Protein AF-A0ABD7AR74-F1 (afdb_monomer_lite)

Secondary structure (DSSP, 8-state):
--EEE-SEEEEEEE-TTS-EEEEEEEB-TTSB--EEEB---EE-TTTS-EEEEEPP-SSPPPEEEEE-SS---SSPPP--TTS-----PPPP-SS-----SSPPP----GGGSPPP-EEEEEEE-TTSSSEEEEEEE-BPPPEE---TTTTSPPTT--HHHHHHHTSTTPPPEE-TT--HHHHHHHHHHHSEEPSS-TTEEEEE-SS--EEETTEEESEEEEEEETTEEEEEEE-HHHHHHHH-

Sequence (244 aa):
MKSVDLPVRGFITMEMDGRQSLKLVKTGTGGISATVPVLSGVRDKASGLDKIMVPAVDGAPSLSILINPVPFGPAAPSHTGNSTPVPVTPVHTGTEVKQADSIVTTSLPVADVPPLQDFIYWQPDATGTGVEPIYVMLSSLPKSVNHKHKHYPPKGVSWKDIVNATANGGSAKFKPDVNIAEIDIDAWKNGQMTAKHPTWKVKKYDHVIGAYAGKETQWVVVKESQGVVHSHPISEQKAKEYMK

Structure (mmCIF, N/CA/C/O backbone):
data_AF-A0ABD7AR74-F1
#
_entry.id   AF-A0ABD7AR74-F1
#
loop_
_atom_site.group_PDB
_atom_site.id
_atom_site.type_symbol
_atom_site.label_atom_id
_atom_site.label_alt_id
_atom_site.label_comp_id
_atom_site.label_asym_id
_atom_site.label_entity_id
_atom_site.label_seq_id
_atom_site.pdbx_PDB_ins_code
_atom_site.Cartn_x
_atom_site.Cartn_y
_atom_site.Cartn_z
_atom_site.occupancy
_atom_site.B_iso_or_equiv
_atom_site.auth_seq_id
_atom_site.auth_comp_id
_atom_site.auth_asym_id
_atom_site.auth_atom_id
_atom_site.pdbx_PDB_model_num
ATOM 1 N N . MET A 1 1 ? -20.675 -11.370 14.839 1.00 77.62 1 MET A N 1
ATOM 2 C CA . MET A 1 1 ? -21.028 -10.859 13.493 1.00 77.62 1 MET A CA 1
ATOM 3 C C . MET A 1 1 ? -19.763 -10.873 12.642 1.00 77.62 1 MET A C 1
ATOM 5 O O . MET A 1 1 ? -18.735 -10.476 13.169 1.00 77.62 1 MET A O 1
ATOM 9 N N . LYS A 1 2 ? -19.794 -11.405 11.410 1.00 93.62 2 LYS A N 1
ATOM 10 C CA . LYS A 1 2 ? -18.593 -11.543 10.548 1.00 93.62 2 LYS A CA 1
ATOM 11 C C . LYS A 1 2 ? -18.507 -10.487 9.440 1.00 93.62 2 LYS A C 1
ATOM 13 O O . LYS A 1 2 ? -17.435 -10.266 8.889 1.00 93.62 2 LYS A O 1
ATOM 18 N N . SER A 1 3 ? -19.624 -9.845 9.125 1.00 96.56 3 SER A N 1
ATOM 19 C CA . SER A 1 3 ? -19.728 -8.792 8.123 1.00 96.56 3 SER A CA 1
ATOM 20 C C . SER A 1 3 ? -20.942 -7.910 8.406 1.00 96.56 3 SER A C 1
ATOM 22 O O . SER A 1 3 ? -21.842 -8.317 9.146 1.00 96.56 3 SER A O 1
ATOM 24 N N . VAL A 1 4 ? -20.951 -6.718 7.816 1.00 97.25 4 VAL A N 1
ATOM 25 C CA . VAL A 1 4 ? -22.053 -5.747 7.840 1.00 97.25 4 VAL A CA 1
ATOM 26 C C . VAL A 1 4 ? -22.244 -5.220 6.424 1.00 97.25 4 VAL A C 1
ATOM 28 O O . VAL A 1 4 ? -21.260 -4.941 5.743 1.00 97.25 4 VAL A O 1
ATOM 31 N N . ASP A 1 5 ? -23.489 -5.059 5.988 1.00 97.31 5 ASP A N 1
ATOM 32 C CA . ASP A 1 5 ? -23.780 -4.397 4.720 1.00 97.31 5 ASP A CA 1
ATOM 33 C C . ASP A 1 5 ? -23.890 -2.883 4.931 1.00 97.31 5 ASP A C 1
ATOM 35 O O . ASP A 1 5 ? -24.719 -2.414 5.713 1.00 97.31 5 ASP A O 1
ATOM 39 N N . LEU A 1 6 ? -23.056 -2.108 4.232 1.00 97.38 6 LEU A N 1
ATOM 40 C CA . LEU A 1 6 ? -23.105 -0.646 4.247 1.00 97.38 6 LEU A CA 1
ATOM 41 C C . LEU A 1 6 ? -23.717 -0.116 2.947 1.00 97.38 6 LEU A C 1
ATOM 43 O O . LEU A 1 6 ? -23.336 -0.584 1.874 1.00 97.38 6 LEU A O 1
ATOM 47 N N . PRO A 1 7 ? -24.609 0.897 2.994 1.00 95.19 7 PRO A N 1
ATOM 48 C CA . PRO A 1 7 ? -25.202 1.499 1.796 1.00 95.19 7 PRO A CA 1
ATOM 49 C C . PRO A 1 7 ? -24.205 2.339 0.983 1.00 95.19 7 PRO A C 1
ATOM 51 O O . PRO A 1 7 ? -24.482 2.654 -0.180 1.00 95.19 7 PRO A O 1
ATOM 54 N N . VAL A 1 8 ? -23.081 2.714 1.597 1.00 94.06 8 VAL A N 1
ATOM 55 C CA . VAL A 1 8 ? -21.971 3.464 1.011 1.00 94.06 8 VAL A CA 1
ATOM 56 C C . VAL A 1 8 ? -20.672 2.868 1.544 1.00 94.06 8 VAL A C 1
ATOM 58 O O . VAL A 1 8 ? -20.565 2.610 2.741 1.00 94.06 8 VAL A O 1
ATOM 61 N N . ARG A 1 9 ? -19.692 2.668 0.665 1.00 96.19 9 ARG A N 1
ATOM 62 C CA . ARG A 1 9 ? -18.316 2.293 1.025 1.00 96.19 9 ARG A CA 1
ATOM 63 C C . ARG A 1 9 ? -17.343 3.334 0.489 1.00 96.19 9 ARG A C 1
ATOM 65 O O . ARG A 1 9 ? -17.699 4.102 -0.405 1.00 96.19 9 ARG A O 1
ATOM 72 N N . GLY A 1 10 ? -16.138 3.385 1.041 1.00 93.19 10 GLY A N 1
ATOM 73 C CA . GLY A 1 10 ? -15.130 4.373 0.687 1.00 93.19 10 GLY A CA 1
ATOM 74 C C . GLY A 1 10 ? -13.774 3.772 0.347 1.00 93.19 10 GLY A C 1
ATOM 75 O O . GLY A 1 10 ? -13.433 2.672 0.773 1.00 93.19 10 GLY A O 1
ATOM 76 N N . PHE A 1 11 ? -12.993 4.527 -0.416 1.00 92.50 11 PHE A N 1
ATOM 77 C CA . PHE A 1 11 ? -11.566 4.292 -0.612 1.00 92.50 11 PHE A CA 1
ATOM 78 C C . PHE A 1 11 ? -10.833 5.625 -0.738 1.00 92.50 11 PHE A C 1
ATOM 80 O O . PHE A 1 11 ? -11.410 6.641 -1.140 1.00 92.50 11 PHE A O 1
ATOM 87 N N . ILE A 1 12 ? -9.549 5.619 -0.395 1.00 91.25 12 ILE A N 1
ATOM 88 C CA . ILE A 1 12 ? -8.685 6.793 -0.532 1.00 91.25 12 ILE A CA 1
ATOM 89 C C . ILE A 1 12 ? -7.945 6.683 -1.865 1.00 91.25 12 ILE A C 1
ATOM 91 O O . ILE A 1 12 ? -7.368 5.647 -2.175 1.00 91.25 12 ILE A O 1
ATOM 95 N N . THR A 1 13 ? -7.935 7.743 -2.662 1.00 85.62 13 THR A N 1
ATOM 96 C CA . THR A 1 13 ? -7.117 7.827 -3.877 1.00 85.62 13 THR A CA 1
ATOM 97 C C . THR A 1 13 ? -6.173 9.007 -3.775 1.00 85.62 13 THR A C 1
ATOM 99 O O . THR A 1 13 ? -6.494 10.020 -3.158 1.00 85.62 13 THR A O 1
ATOM 102 N N . MET A 1 14 ? -5.019 8.894 -4.415 1.00 81.56 14 MET A N 1
ATOM 103 C CA . MET A 1 14 ? -4.157 10.037 -4.670 1.00 81.56 14 MET A CA 1
ATOM 104 C C . MET A 1 14 ? -4.501 10.583 -6.058 1.00 81.56 14 MET A C 1
ATOM 106 O O . MET A 1 14 ? -4.536 9.836 -7.036 1.00 81.56 14 MET A O 1
ATOM 110 N N . GLU A 1 15 ? -4.831 11.863 -6.124 1.00 77.62 15 GLU A N 1
ATOM 111 C CA . GLU A 1 15 ? -5.113 12.583 -7.361 1.00 77.62 15 GLU A CA 1
ATOM 112 C C . GLU A 1 15 ? -3.794 12.991 -8.042 1.00 77.62 15 GLU A C 1
ATOM 114 O O . GLU A 1 15 ? -2.747 13.084 -7.399 1.00 77.62 15 GLU A O 1
ATOM 119 N N . MET A 1 16 ? -3.834 13.260 -9.351 1.00 68.12 16 MET A N 1
ATOM 120 C CA . MET A 1 16 ? -2.629 13.600 -10.133 1.00 68.12 16 MET A CA 1
ATOM 121 C C . MET A 1 16 ? -1.941 14.894 -9.671 1.00 68.12 16 MET A C 1
ATOM 123 O O . MET A 1 16 ? -0.755 15.090 -9.921 1.00 68.12 16 MET A O 1
ATOM 127 N N . ASP A 1 17 ? -2.677 15.783 -9.004 1.00 72.12 17 ASP A N 1
ATOM 128 C CA . ASP A 1 17 ? -2.146 17.004 -8.391 1.00 72.12 17 ASP A CA 1
ATOM 129 C C . ASP A 1 17 ? -1.447 16.743 -7.040 1.00 72.12 17 ASP A C 1
ATOM 131 O O . ASP A 1 17 ? -0.895 17.664 -6.440 1.00 72.12 17 ASP A O 1
ATOM 135 N N . GLY A 1 18 ? -1.412 15.489 -6.576 1.00 72.19 18 GLY A N 1
ATOM 136 C CA . GLY A 1 18 ? -0.833 15.076 -5.298 1.00 72.19 18 GLY A CA 1
ATOM 137 C C . GLY A 1 18 ? -1.786 15.204 -4.107 1.00 72.19 18 GLY A C 1
ATOM 138 O O . GLY A 1 18 ? -1.367 14.976 -2.971 1.00 72.19 18 GLY A O 1
ATOM 139 N N . ARG A 1 19 ? -3.057 15.559 -4.326 1.00 80.69 19 ARG A N 1
ATOM 140 C CA . ARG A 1 19 ? -4.069 15.606 -3.265 1.00 80.69 19 ARG A CA 1
ATOM 141 C C . ARG A 1 19 ? -4.603 14.209 -2.962 1.00 80.69 19 ARG A C 1
ATOM 143 O O . ARG A 1 19 ? -5.012 13.484 -3.862 1.00 80.69 19 ARG A O 1
ATOM 150 N N . GLN A 1 20 ? -4.704 13.856 -1.683 1.00 86.25 20 GLN A N 1
ATOM 151 C CA . GLN A 1 20 ? -5.462 12.672 -1.273 1.00 86.25 20 GLN A CA 1
ATOM 152 C C . GLN A 1 20 ? -6.956 12.992 -1.226 1.00 86.25 20 GLN A C 1
ATOM 154 O O . GLN A 1 20 ? -7.368 13.973 -0.609 1.00 86.25 20 GLN A O 1
ATOM 159 N N . SER A 1 21 ? -7.763 12.156 -1.871 1.00 86.62 21 SER A N 1
ATOM 160 C CA . SER A 1 21 ? -9.215 12.289 -1.926 1.00 86.62 21 SER A CA 1
ATOM 161 C C . SER A 1 21 ? -9.894 11.046 -1.376 1.00 86.62 21 SER A C 1
ATOM 163 O O . SER A 1 21 ? -9.569 9.921 -1.756 1.00 86.62 21 SER A O 1
ATOM 165 N N . LEU A 1 22 ? -10.894 11.262 -0.526 1.00 90.44 22 LEU A N 1
ATOM 166 C CA . LEU A 1 22 ? -11.855 10.237 -0.147 1.00 90.44 22 LEU A CA 1
ATOM 167 C C . LEU A 1 22 ? -12.911 10.113 -1.251 1.00 90.44 22 LEU A C 1
ATOM 169 O O . LEU A 1 22 ? -13.600 11.084 -1.568 1.00 90.44 22 LEU A O 1
ATOM 173 N N . LYS A 1 23 ? -13.056 8.920 -1.826 1.00 90.12 23 LYS A N 1
ATOM 174 C CA . LYS A 1 23 ? -14.144 8.590 -2.751 1.00 90.12 23 LYS A CA 1
ATOM 175 C C . LYS A 1 23 ? -15.161 7.730 -2.022 1.00 90.12 23 LYS A C 1
ATOM 177 O O . LYS A 1 23 ? -14.799 6.713 -1.440 1.00 90.12 23 LYS A O 1
ATOM 182 N N . LEU A 1 24 ? -16.424 8.138 -2.075 1.00 91.75 24 LEU A N 1
ATOM 183 C CA . LEU A 1 24 ? -17.555 7.395 -1.530 1.00 91.75 24 LEU A CA 1
ATOM 184 C C . LEU A 1 24 ? -18.368 6.816 -2.686 1.00 91.75 24 LEU A C 1
ATOM 186 O O . LEU A 1 24 ? -18.724 7.539 -3.616 1.00 91.75 24 LEU A O 1
ATOM 190 N N . VAL A 1 25 ? -18.659 5.519 -2.630 1.00 91.94 25 VAL A N 1
ATOM 191 C CA . VAL A 1 25 ? -19.388 4.791 -3.672 1.00 91.94 25 VAL A CA 1
ATOM 192 C C . VAL A 1 25 ? -20.661 4.178 -3.109 1.00 91.94 25 VAL A C 1
ATOM 194 O O . VAL A 1 25 ? -20.665 3.561 -2.042 1.00 91.94 25 VAL A O 1
ATOM 197 N N . LYS A 1 26 ? -21.765 4.346 -3.842 1.00 91.62 26 LYS A N 1
ATOM 198 C CA . LYS A 1 26 ? -23.037 3.700 -3.517 1.00 91.62 26 LYS A CA 1
ATOM 199 C C . LYS A 1 26 ? -22.910 2.195 -3.755 1.00 91.62 26 LYS A C 1
ATOM 201 O O . LYS A 1 26 ? -22.475 1.767 -4.821 1.00 91.62 26 LYS A O 1
ATOM 206 N N . THR A 1 27 ? -23.331 1.404 -2.777 1.00 93.44 27 THR A N 1
ATOM 207 C CA . THR A 1 27 ? -23.383 -0.059 -2.884 1.00 93.44 27 THR A CA 1
ATOM 208 C C . THR A 1 27 ? -24.776 -0.530 -3.297 1.00 93.44 27 THR A C 1
ATOM 210 O O . THR A 1 27 ? -25.771 0.188 -3.104 1.00 93.44 27 THR A O 1
ATOM 213 N N . GLY A 1 28 ? -24.862 -1.739 -3.852 1.00 87.00 28 GLY A N 1
ATOM 214 C CA . GLY A 1 28 ? -26.135 -2.366 -4.200 1.00 87.00 28 GLY A CA 1
ATOM 215 C C . GLY A 1 28 ? -26.036 -3.383 -5.333 1.00 87.00 28 GLY A C 1
ATOM 216 O O . GLY A 1 28 ? -24.957 -3.712 -5.827 1.00 87.00 28 GLY A O 1
ATOM 217 N N . THR A 1 29 ? -27.195 -3.888 -5.742 1.00 75.44 29 THR A N 1
ATOM 218 C CA . THR A 1 29 ? -27.332 -4.892 -6.800 1.00 75.44 29 THR A CA 1
ATOM 219 C C . THR A 1 29 ? -26.855 -4.347 -8.148 1.00 75.44 29 THR A C 1
ATOM 221 O O . THR A 1 29 ? -27.269 -3.269 -8.563 1.00 75.44 29 THR A O 1
ATOM 224 N N . GLY A 1 30 ? -25.992 -5.098 -8.841 1.00 71.38 30 GLY A N 1
ATOM 225 C CA . GLY A 1 30 ? -25.448 -4.708 -10.151 1.00 71.38 30 GLY A CA 1
ATOM 226 C C . GLY A 1 30 ? -24.251 -3.750 -10.102 1.00 71.38 30 GLY A C 1
ATOM 227 O O . GLY A 1 30 ? -23.823 -3.274 -11.150 1.00 71.38 30 GLY A O 1
ATOM 228 N N . GLY A 1 31 ? -23.704 -3.473 -8.912 1.00 82.25 31 GLY A N 1
ATOM 229 C CA . GLY A 1 31 ? -22.531 -2.617 -8.728 1.00 82.25 31 GLY A CA 1
ATOM 230 C C . GLY A 1 31 ? -21.598 -3.124 -7.630 1.00 82.25 31 GLY A C 1
ATOM 231 O O . GLY A 1 31 ? -21.277 -4.308 -7.558 1.00 82.25 31 GLY A O 1
ATOM 232 N N . ILE A 1 32 ? -21.143 -2.213 -6.772 1.00 89.94 32 ILE A N 1
ATOM 233 C CA . ILE A 1 32 ? -20.228 -2.527 -5.671 1.00 89.94 32 ILE A CA 1
ATOM 234 C C . ILE A 1 32 ? -20.973 -3.273 -4.557 1.00 89.94 32 ILE A C 1
ATOM 236 O O . ILE A 1 32 ? -22.034 -2.833 -4.105 1.00 89.94 32 ILE A O 1
ATOM 240 N N . SER A 1 33 ? -20.392 -4.384 -4.089 1.00 93.12 33 SER A N 1
ATOM 241 C CA . SER A 1 33 ? -20.930 -5.167 -2.969 1.00 93.12 33 SER A CA 1
ATOM 242 C C . SER A 1 33 ? -21.120 -4.302 -1.718 1.00 93.12 33 SER A C 1
ATOM 244 O O . SER A 1 33 ? -20.250 -3.501 -1.370 1.00 93.12 33 SER A O 1
ATOM 246 N N . ALA A 1 34 ? -22.239 -4.478 -1.013 1.00 96.06 34 ALA A N 1
ATOM 247 C CA . ALA A 1 34 ? -22.495 -3.795 0.255 1.00 96.06 34 ALA A CA 1
ATOM 248 C C . ALA A 1 34 ? -21.699 -4.390 1.424 1.00 96.06 34 ALA A C 1
ATOM 250 O O . ALA A 1 34 ? -21.466 -3.702 2.414 1.00 96.06 34 ALA A O 1
ATOM 251 N N . THR A 1 35 ? -21.250 -5.637 1.294 1.00 96.12 35 TH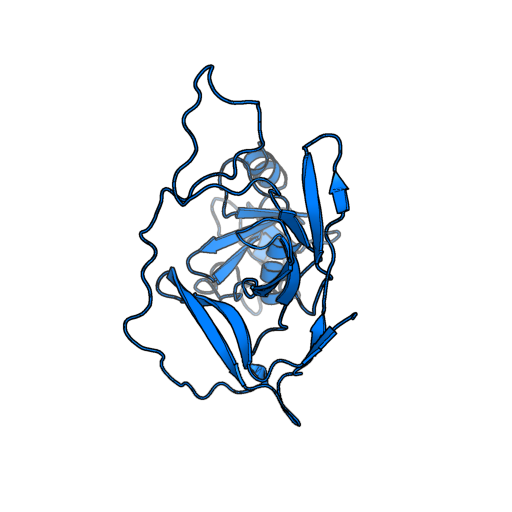R A N 1
ATOM 252 C CA . THR A 1 35 ? -20.682 -6.412 2.393 1.00 96.12 35 THR A CA 1
ATOM 253 C C . THR A 1 35 ? -19.277 -5.950 2.754 1.00 96.12 35 THR A C 1
ATOM 255 O O . THR A 1 35 ? -18.355 -6.010 1.935 1.00 96.12 35 THR A O 1
ATOM 258 N N . VAL A 1 36 ? -19.118 -5.547 4.013 1.00 97.75 36 VAL A N 1
ATOM 259 C CA . VAL A 1 36 ? -17.858 -5.154 4.645 1.00 97.75 36 VAL A CA 1
ATOM 260 C C . VAL A 1 36 ? -17.498 -6.184 5.718 1.00 97.75 36 VAL A C 1
ATOM 262 O O . VAL A 1 36 ? -18.344 -6.501 6.560 1.00 97.75 36 VAL A O 1
ATOM 265 N N . PRO A 1 37 ? -16.274 -6.738 5.723 1.00 97.75 37 PRO A N 1
ATOM 266 C CA . PRO A 1 37 ? -15.855 -7.691 6.744 1.00 97.75 37 PRO A CA 1
ATOM 267 C C . PRO A 1 37 ? -15.698 -7.018 8.113 1.00 97.75 37 PRO A C 1
ATOM 269 O O . PRO A 1 37 ? -15.195 -5.900 8.221 1.00 97.75 37 PRO A O 1
ATOM 272 N N . VAL A 1 38 ? -16.082 -7.731 9.172 1.00 98.44 38 VAL A N 1
ATOM 273 C CA . VAL A 1 38 ? -15.777 -7.354 10.557 1.00 98.44 38 VAL A CA 1
ATOM 274 C C . VAL A 1 38 ? -14.532 -8.123 10.988 1.00 98.44 38 VAL A C 1
ATOM 276 O O . VAL A 1 38 ? -14.551 -9.354 11.042 1.00 98.44 38 VAL A O 1
ATOM 279 N N . LEU A 1 39 ? -13.452 -7.402 11.280 1.00 98.12 39 LEU A N 1
ATOM 280 C CA . LEU A 1 39 ? -12.168 -7.958 11.700 1.00 98.12 39 LEU A CA 1
ATOM 281 C C . LEU A 1 39 ? -11.928 -7.713 13.194 1.00 98.12 39 LEU A C 1
ATOM 283 O O . LEU A 1 39 ? -12.504 -6.814 13.807 1.00 98.12 39 LEU A O 1
ATOM 287 N N . SER A 1 40 ? -11.064 -8.529 13.791 1.00 95.56 40 SER A N 1
ATOM 288 C CA . SER A 1 40 ? -10.682 -8.421 15.201 1.00 95.56 40 SER A CA 1
ATOM 289 C C . SER A 1 40 ? -9.169 -8.320 15.333 1.00 95.56 40 SER A C 1
ATOM 291 O O . SER A 1 40 ? -8.432 -9.003 14.620 1.00 95.56 40 SER A O 1
ATOM 293 N N . GLY A 1 41 ? -8.715 -7.455 16.240 1.00 93.81 41 GLY A N 1
ATOM 294 C CA . GLY A 1 41 ? -7.305 -7.332 16.585 1.00 93.81 41 GLY A CA 1
ATOM 295 C C . GLY A 1 41 ? -6.847 -8.474 17.486 1.00 93.81 41 GLY A C 1
ATOM 296 O O . GLY A 1 41 ? -7.597 -8.943 18.341 1.00 93.81 41 GLY A O 1
ATOM 297 N N . VAL A 1 42 ? -5.606 -8.913 17.298 1.00 96.75 42 VAL A N 1
ATOM 298 C CA . VAL A 1 42 ? -4.925 -9.850 18.196 1.00 96.75 42 VAL A CA 1
ATOM 299 C C . VAL A 1 42 ? -3.891 -9.079 19.005 1.00 96.75 42 VAL A C 1
ATOM 301 O O . VAL A 1 42 ? -3.013 -8.444 18.422 1.00 96.75 42 VAL A O 1
ATOM 304 N N . ARG A 1 43 ? -3.976 -9.161 20.337 1.00 95.81 43 ARG A N 1
ATOM 305 C CA . ARG A 1 43 ? -3.014 -8.529 21.246 1.00 95.81 43 ARG A CA 1
ATOM 306 C C . ARG A 1 43 ? -1.620 -9.107 21.060 1.00 95.81 43 ARG A C 1
ATOM 308 O O . ARG A 1 43 ? -1.391 -10.286 21.336 1.00 95.81 43 ARG A O 1
ATOM 315 N N . ASP A 1 44 ? -0.674 -8.251 20.707 1.00 95.19 44 ASP A N 1
ATOM 316 C CA . ASP A 1 44 ? 0.744 -8.527 20.864 1.00 95.19 44 ASP A CA 1
ATOM 317 C C . ASP A 1 44 ? 1.181 -8.134 22.281 1.00 95.19 44 ASP A C 1
ATOM 319 O O . ASP A 1 44 ? 1.224 -6.961 22.653 1.00 95.19 44 ASP A O 1
ATOM 323 N N . LYS A 1 45 ? 1.500 -9.141 23.099 1.00 93.06 45 LYS A N 1
ATOM 324 C CA . LYS A 1 45 ? 1.917 -8.934 24.492 1.00 93.06 45 LYS A CA 1
ATOM 325 C C . LYS A 1 45 ? 3.267 -8.227 24.614 1.00 93.06 45 LYS A C 1
ATOM 327 O O . LYS A 1 45 ? 3.512 -7.631 25.656 1.00 93.06 45 LYS A O 1
ATOM 332 N N . ALA A 1 46 ? 4.132 -8.314 23.603 1.00 92.44 46 ALA A N 1
ATOM 333 C CA . ALA A 1 46 ? 5.460 -7.712 23.659 1.00 92.44 46 ALA A CA 1
ATOM 334 C C . ALA A 1 46 ? 5.397 -6.194 23.457 1.00 92.44 46 ALA A C 1
ATOM 336 O O . ALA A 1 46 ? 6.037 -5.449 24.194 1.00 92.44 46 ALA A O 1
ATOM 337 N N . SER A 1 47 ? 4.611 -5.737 22.480 1.00 92.69 47 SER A N 1
ATOM 338 C CA . SER A 1 47 ? 4.453 -4.308 22.182 1.00 92.69 47 SER A CA 1
ATOM 339 C C . SER A 1 47 ? 3.305 -3.638 22.940 1.00 92.69 47 SER A C 1
ATOM 341 O O . SER A 1 47 ? 3.291 -2.417 23.071 1.00 92.69 47 SER A O 1
ATOM 343 N N . GLY A 1 48 ? 2.324 -4.410 23.416 1.00 92.81 48 GLY A N 1
ATOM 344 C CA . GLY A 1 48 ? 1.079 -3.879 23.974 1.00 92.81 48 GLY A CA 1
ATOM 345 C C . GLY A 1 48 ? 0.093 -3.366 22.918 1.00 92.81 48 GLY A C 1
ATOM 346 O O . GLY A 1 48 ? -0.959 -2.853 23.290 1.00 92.81 48 GLY A O 1
ATOM 347 N N . LEU A 1 49 ? 0.407 -3.513 21.626 1.00 96.31 49 LEU A N 1
ATOM 348 C CA . LEU A 1 49 ? -0.458 -3.140 20.506 1.00 96.31 49 LEU A CA 1
ATOM 349 C C . LEU A 1 49 ? -1.380 -4.297 20.111 1.00 96.31 49 LEU A C 1
ATOM 351 O O . LEU A 1 49 ? -1.071 -5.470 20.328 1.00 96.31 49 LEU A O 1
ATOM 355 N N . ASP A 1 50 ? -2.495 -3.973 19.468 1.00 96.62 50 ASP A N 1
ATOM 356 C CA . ASP A 1 50 ? -3.342 -4.953 18.796 1.00 96.62 50 ASP A CA 1
ATOM 357 C C . ASP A 1 50 ? -3.007 -4.986 17.297 1.00 96.62 50 ASP A C 1
ATOM 359 O O . ASP A 1 50 ? -2.760 -3.955 16.672 1.00 96.62 50 ASP A O 1
ATOM 363 N N . LYS A 1 51 ? -2.975 -6.178 16.697 1.00 97.38 51 LYS A N 1
ATOM 364 C CA . LYS A 1 51 ? -2.675 -6.370 15.273 1.00 97.38 51 LYS A CA 1
ATOM 365 C C . LYS A 1 51 ? -3.892 -6.909 14.534 1.00 97.38 51 LYS A C 1
ATOM 367 O O . LYS A 1 51 ? -4.372 -7.996 14.851 1.00 97.38 51 LYS A O 1
ATOM 372 N N . ILE A 1 52 ? -4.352 -6.187 13.517 1.00 97.94 52 ILE A N 1
ATOM 373 C CA . ILE A 1 52 ? -5.388 -6.642 12.583 1.00 97.94 52 ILE A CA 1
ATOM 374 C C . ILE A 1 52 ? -4.718 -7.105 11.289 1.00 97.94 52 ILE A C 1
ATOM 376 O O . ILE A 1 52 ? -3.942 -6.368 10.677 1.00 97.94 52 ILE A O 1
ATOM 380 N N . MET A 1 53 ? -5.035 -8.330 10.867 1.00 96.50 53 MET A N 1
ATOM 381 C CA . MET A 1 53 ? -4.649 -8.858 9.558 1.00 96.50 53 MET A CA 1
ATOM 382 C C . MET A 1 53 ? -5.769 -8.576 8.558 1.00 96.50 53 MET A C 1
ATOM 384 O O . MET A 1 53 ? -6.820 -9.215 8.601 1.00 96.50 53 MET A O 1
ATOM 388 N N . VAL A 1 54 ? -5.542 -7.619 7.664 1.00 95.75 54 VAL A N 1
ATOM 389 C CA . VAL A 1 54 ? -6.476 -7.287 6.587 1.00 95.75 54 VAL A CA 1
ATOM 390 C C . VAL A 1 54 ? -6.196 -8.214 5.402 1.00 95.75 54 VAL A C 1
ATOM 392 O O . VAL A 1 54 ? -5.044 -8.284 4.958 1.00 95.75 54 VAL A O 1
ATOM 395 N N . PRO A 1 55 ? -7.202 -8.947 4.892 1.00 91.94 55 PRO A N 1
ATOM 396 C CA . PRO A 1 55 ? -7.004 -9.888 3.797 1.00 91.94 55 PRO A CA 1
ATOM 397 C C . PRO A 1 55 ? -6.620 -9.167 2.505 1.00 91.94 55 PRO A C 1
ATOM 399 O O . PRO A 1 55 ? -7.011 -8.022 2.276 1.00 91.94 55 PRO A O 1
ATOM 402 N N . ALA A 1 56 ? -5.867 -9.859 1.649 1.00 87.81 56 ALA A N 1
ATOM 403 C CA . ALA A 1 56 ? -5.616 -9.407 0.287 1.00 87.81 56 ALA A CA 1
ATOM 404 C C . ALA A 1 56 ? -6.937 -9.262 -0.485 1.00 87.81 56 ALA A C 1
ATOM 406 O O . ALA A 1 56 ? -7.872 -10.042 -0.287 1.00 87.81 56 ALA A O 1
ATOM 407 N N . VAL A 1 57 ? -6.980 -8.295 -1.392 1.00 86.94 57 VAL A N 1
ATOM 408 C CA . VAL A 1 57 ? -8.031 -8.162 -2.408 1.00 86.94 57 VAL A CA 1
ATOM 409 C C . VAL A 1 57 ? -7.388 -8.231 -3.785 1.00 86.94 57 VAL A C 1
ATOM 411 O O . VAL A 1 57 ? -6.160 -8.280 -3.893 1.00 86.94 57 VAL A O 1
ATOM 414 N N . ASP A 1 58 ? -8.192 -8.244 -4.849 1.00 81.25 58 ASP A N 1
ATOM 415 C CA . ASP A 1 58 ? -7.617 -8.172 -6.186 1.00 81.25 58 ASP A CA 1
ATOM 416 C C . ASP A 1 58 ? -6.708 -6.940 -6.297 1.00 81.25 58 ASP A C 1
ATOM 418 O O . ASP A 1 58 ? -6.995 -5.843 -5.813 1.00 81.25 58 ASP A O 1
ATOM 422 N N . GLY A 1 59 ? -5.518 -7.170 -6.820 1.00 71.88 59 GLY A N 1
ATOM 423 C CA . GLY A 1 59 ? -4.455 -6.197 -6.798 1.00 71.88 59 GLY A CA 1
ATOM 424 C C . GLY A 1 59 ? -3.788 -5.953 -5.431 1.00 71.88 59 GLY A C 1
ATOM 425 O O . GLY A 1 59 ? -2.571 -5.855 -5.427 1.00 71.88 59 GLY A O 1
ATOM 426 N N . ALA A 1 60 ? -4.449 -5.797 -4.287 1.00 77.69 60 ALA A N 1
ATOM 427 C CA . ALA A 1 60 ? -3.757 -5.366 -3.055 1.00 77.69 60 ALA A CA 1
ATOM 428 C C . ALA A 1 60 ? -3.336 -6.543 -2.146 1.00 77.69 60 ALA A C 1
ATOM 430 O O . ALA A 1 60 ? -4.154 -7.421 -1.868 1.00 77.69 60 ALA A O 1
ATOM 431 N N . PRO A 1 61 ? -2.082 -6.585 -1.640 1.00 80.88 61 PRO A N 1
ATOM 432 C CA . PRO A 1 61 ? -1.637 -7.658 -0.753 1.00 80.88 61 PRO A CA 1
ATOM 433 C C . PRO A 1 61 ? -2.334 -7.591 0.613 1.00 80.88 61 PRO A C 1
ATOM 435 O O . PRO A 1 61 ? -2.977 -6.602 0.962 1.00 80.88 61 PRO A O 1
ATOM 438 N N . SER A 1 62 ? -2.173 -8.646 1.415 1.00 87.69 62 SER A N 1
ATOM 439 C CA . SER A 1 62 ? -2.616 -8.618 2.814 1.00 87.69 62 SER A CA 1
ATOM 440 C C . SER A 1 62 ? -1.807 -7.590 3.603 1.00 87.69 62 SER A C 1
ATOM 442 O O . SER A 1 62 ? -0.599 -7.454 3.392 1.00 87.69 62 SER A O 1
ATOM 444 N N . LEU A 1 63 ? -2.454 -6.894 4.535 1.00 90.25 63 LEU A N 1
ATOM 445 C CA . LEU A 1 63 ? -1.836 -5.827 5.321 1.00 90.25 63 LEU A CA 1
ATOM 446 C C . LEU A 1 63 ? -1.916 -6.125 6.815 1.00 90.25 63 LEU A C 1
ATOM 448 O O . LEU A 1 63 ? -2.851 -6.754 7.305 1.00 90.25 63 LEU A O 1
ATOM 452 N N . SER A 1 64 ? -0.908 -5.654 7.542 1.00 93.44 64 SER A N 1
ATOM 453 C CA . SER A 1 64 ? -0.905 -5.631 9.003 1.00 93.44 64 SER A CA 1
ATOM 454 C C . SER A 1 64 ? -1.198 -4.213 9.472 1.00 93.44 64 SER A C 1
ATOM 456 O O . SER A 1 64 ? -0.396 -3.318 9.214 1.00 93.44 64 SER A O 1
ATOM 458 N N . ILE A 1 65 ? -2.315 -4.015 10.168 1.00 95.75 65 ILE A N 1
ATOM 459 C CA . ILE A 1 65 ? -2.661 -2.738 10.799 1.00 95.75 65 ILE A CA 1
ATOM 460 C C . ILE A 1 65 ? -2.410 -2.857 12.297 1.00 95.75 65 ILE A C 1
ATOM 462 O O . ILE A 1 65 ? -2.894 -3.790 12.939 1.00 95.75 65 ILE A O 1
ATOM 466 N N . LEU A 1 66 ? -1.634 -1.918 12.835 1.00 96.31 66 LEU A N 1
ATOM 467 C CA . LEU A 1 66 ? -1.381 -1.798 14.265 1.00 96.31 66 LEU A CA 1
ATOM 468 C C . LEU A 1 66 ? -2.403 -0.843 14.874 1.00 96.31 66 LEU A C 1
ATOM 470 O O . LEU A 1 66 ? -2.573 0.277 14.397 1.00 96.31 66 LEU A O 1
ATOM 474 N N . ILE A 1 67 ? -3.057 -1.293 15.934 1.00 95.44 67 ILE A N 1
ATOM 475 C CA . ILE A 1 67 ? -3.999 -0.520 16.730 1.00 95.44 67 ILE A CA 1
ATOM 476 C C . ILE A 1 67 ? -3.336 -0.255 18.076 1.00 95.44 67 ILE A C 1
ATOM 478 O O . ILE A 1 67 ? -2.914 -1.182 18.769 1.00 95.44 67 ILE A O 1
ATOM 482 N N . ASN A 1 68 ? -3.228 1.020 18.436 1.00 93.88 68 ASN A N 1
ATOM 483 C CA . ASN A 1 68 ? -2.820 1.416 19.773 1.00 93.88 68 ASN A CA 1
ATOM 484 C C . ASN A 1 68 ? -4.062 1.425 20.677 1.00 93.88 68 ASN A C 1
ATOM 486 O O . ASN A 1 68 ? -4.941 2.256 20.453 1.00 93.88 68 ASN A O 1
ATOM 490 N N . PRO A 1 69 ? -4.167 0.524 21.672 1.00 91.00 69 PRO A N 1
ATOM 491 C CA . PRO A 1 69 ? -5.340 0.464 22.539 1.00 91.00 69 PRO A CA 1
ATOM 492 C C . PRO A 1 69 ? -5.379 1.597 23.572 1.00 91.00 69 PRO A C 1
ATOM 494 O O . PRO A 1 69 ? -6.356 1.705 24.309 1.00 91.00 69 PRO A O 1
ATOM 497 N N . VAL A 1 70 ? -4.323 2.413 23.669 1.00 89.69 70 VAL A N 1
ATOM 498 C CA . VAL A 1 70 ? -4.255 3.550 24.588 1.00 89.69 70 VAL A CA 1
ATOM 499 C C . VAL A 1 70 ? -4.685 4.817 23.845 1.00 89.69 70 VAL A C 1
ATOM 501 O O . VAL A 1 70 ? -3.939 5.298 22.986 1.00 89.69 70 VAL A O 1
ATOM 504 N N . PRO A 1 71 ? -5.869 5.379 24.150 1.00 82.62 71 PRO A N 1
ATOM 505 C CA . PRO A 1 71 ? -6.341 6.580 23.484 1.00 82.62 71 PRO A CA 1
ATOM 506 C C . PRO A 1 71 ? -5.521 7.793 23.929 1.00 82.62 71 PRO A C 1
ATOM 508 O O . PRO A 1 71 ? -5.292 8.013 25.119 1.00 82.62 71 PRO A O 1
ATOM 511 N N . PHE A 1 72 ? -5.125 8.623 22.971 1.00 82.00 72 PHE A N 1
ATOM 512 C CA . PHE A 1 72 ? -4.671 9.981 23.237 1.00 82.00 72 PHE A CA 1
ATOM 513 C C . PHE A 1 72 ? -5.144 10.906 22.117 1.00 82.00 72 PHE A C 1
ATOM 515 O O . PHE A 1 72 ? -5.500 10.460 21.026 1.00 82.00 72 PHE A O 1
ATOM 522 N N . GLY A 1 73 ? -5.228 12.197 22.435 1.00 79.38 73 GLY A N 1
ATOM 523 C CA . GLY A 1 73 ? -5.748 13.214 21.529 1.00 79.38 73 GLY A CA 1
ATOM 524 C C . GLY A 1 73 ? -4.833 13.490 20.326 1.00 79.38 73 GLY A C 1
ATOM 525 O O . GLY A 1 73 ? -3.884 12.758 20.060 1.00 79.38 73 GLY A O 1
ATOM 526 N N . PRO A 1 74 ? -5.067 14.594 19.599 1.00 80.19 74 PRO A N 1
ATOM 527 C CA . PRO A 1 74 ? -4.304 14.919 18.391 1.00 80.19 74 PRO A CA 1
ATOM 528 C C . PRO A 1 74 ? -2.821 15.228 18.659 1.00 80.19 74 PRO A C 1
ATOM 530 O O . PRO A 1 74 ? -2.030 15.287 17.723 1.00 80.19 74 PRO A O 1
ATOM 533 N N . ALA A 1 75 ? -2.439 15.434 19.922 1.00 85.38 75 ALA A N 1
ATOM 534 C CA . ALA A 1 75 ? -1.072 15.693 20.345 1.00 85.38 75 ALA A CA 1
ATOM 535 C C . ALA A 1 75 ? -0.536 14.535 21.192 1.00 85.38 75 ALA A C 1
ATOM 537 O O . ALA A 1 75 ? -1.258 13.956 22.006 1.00 85.38 75 ALA A O 1
ATOM 538 N N . ALA A 1 76 ? 0.755 14.241 21.029 1.00 87.00 76 ALA A N 1
ATOM 539 C CA . ALA A 1 76 ? 1.438 13.254 21.850 1.00 87.00 76 ALA A CA 1
ATOM 540 C C . ALA A 1 76 ? 1.430 13.691 23.329 1.00 87.00 76 ALA A C 1
ATOM 542 O O . ALA A 1 76 ? 1.602 14.882 23.616 1.00 87.00 76 ALA A O 1
ATOM 543 N N . PRO A 1 77 ? 1.253 12.753 24.275 1.00 86.94 77 PRO A N 1
ATOM 544 C CA . PRO A 1 77 ? 1.287 13.073 25.695 1.00 86.94 77 PRO A CA 1
ATOM 545 C C . PRO A 1 77 ? 2.682 13.547 26.130 1.00 86.94 77 PRO A C 1
ATOM 547 O O . PRO A 1 77 ? 3.706 13.130 25.586 1.00 86.94 77 PRO A O 1
ATOM 550 N N . SER A 1 78 ? 2.734 14.408 27.149 1.00 86.06 78 SER A N 1
ATOM 551 C CA . SER A 1 78 ? 3.995 14.856 27.748 1.00 86.06 78 SER A CA 1
ATOM 552 C C . SER A 1 78 ? 4.716 13.708 28.458 1.00 86.06 78 SER A C 1
ATOM 554 O O . SER A 1 78 ? 4.093 12.983 29.233 1.00 86.06 78 SER A O 1
ATOM 556 N N . HIS A 1 79 ? 6.033 13.604 28.293 1.00 88.88 79 HIS A N 1
ATOM 557 C CA . HIS A 1 79 ? 6.842 12.555 28.916 1.00 88.88 79 HIS A CA 1
ATOM 558 C C . HIS A 1 79 ? 7.372 12.984 30.300 1.00 88.88 79 HIS A C 1
ATOM 560 O O . HIS A 1 79 ? 8.555 13.284 30.470 1.00 88.88 79 HIS A O 1
ATOM 566 N N . THR A 1 80 ? 6.484 13.050 31.296 1.00 87.19 80 THR A N 1
ATOM 567 C CA . THR A 1 80 ? 6.821 13.431 32.684 1.00 87.19 80 THR A CA 1
ATOM 568 C C . THR A 1 80 ? 6.669 12.254 33.653 1.00 87.19 80 THR A C 1
ATOM 570 O O . THR A 1 80 ? 6.026 11.253 33.335 1.00 87.19 80 THR A O 1
ATOM 573 N N . GLY A 1 81 ? 7.224 12.382 34.865 1.00 89.12 81 GLY A N 1
ATOM 574 C CA . GLY A 1 81 ? 7.174 11.344 35.907 1.00 89.12 81 GLY A CA 1
ATOM 575 C C . GLY A 1 81 ? 5.780 11.035 36.476 1.00 89.12 81 GLY A C 1
ATOM 576 O O . GLY A 1 81 ? 5.654 10.130 37.291 1.00 89.12 81 GLY A O 1
ATOM 577 N N . ASN A 1 82 ? 4.737 11.750 36.043 1.00 88.31 82 ASN A N 1
ATOM 578 C CA . ASN A 1 82 ? 3.358 11.563 36.506 1.00 88.31 82 ASN A CA 1
ATOM 579 C C . ASN A 1 82 ? 2.562 10.553 35.656 1.00 88.31 82 ASN A C 1
ATOM 581 O O . ASN A 1 82 ? 1.349 10.442 35.817 1.00 88.31 82 ASN A O 1
ATOM 585 N N . SER A 1 83 ? 3.213 9.856 34.722 1.00 83.25 83 SER A N 1
ATOM 586 C CA . SER A 1 83 ? 2.561 8.941 33.780 1.00 83.25 83 SER A CA 1
ATOM 587 C C . SER A 1 83 ? 3.241 7.575 33.750 1.00 83.25 83 SER A C 1
ATOM 589 O O . SER A 1 83 ? 4.447 7.457 33.963 1.00 83.25 83 SER A O 1
ATOM 591 N N . THR A 1 84 ? 2.459 6.528 33.492 1.00 84.75 84 THR A N 1
ATOM 592 C CA . THR A 1 84 ? 2.985 5.183 33.241 1.00 84.75 84 THR A CA 1
ATOM 593 C C . THR A 1 84 ? 3.407 5.041 31.778 1.00 84.75 84 THR A C 1
ATOM 595 O O . THR A 1 84 ? 2.731 5.600 30.911 1.00 84.75 84 THR A O 1
ATOM 598 N N . PRO A 1 85 ? 4.458 4.258 31.466 1.00 87.12 85 PRO A N 1
ATOM 599 C CA . PRO A 1 85 ? 4.841 3.988 30.084 1.00 87.12 85 PRO A CA 1
ATOM 600 C C . PRO A 1 85 ? 3.696 3.346 29.293 1.00 87.12 85 PRO A C 1
ATOM 602 O O . PRO A 1 85 ? 3.159 2.313 29.691 1.00 87.12 85 PRO A O 1
ATOM 605 N N . VAL A 1 86 ? 3.348 3.955 28.162 1.00 90.69 86 VAL A N 1
ATOM 606 C CA . VAL A 1 86 ? 2.325 3.474 27.224 1.00 90.69 86 VAL A CA 1
ATOM 607 C C . VAL A 1 86 ? 2.820 3.633 25.784 1.00 90.69 86 VAL A C 1
ATOM 609 O O . VAL A 1 86 ? 3.654 4.507 25.527 1.00 90.69 86 VAL A O 1
ATOM 612 N N . PRO A 1 87 ? 2.331 2.826 24.825 1.00 91.56 87 PRO A N 1
ATOM 613 C CA . PRO A 1 87 ? 2.630 3.045 23.415 1.00 91.56 87 PRO A CA 1
ATOM 614 C C . PRO A 1 87 ? 2.119 4.414 22.945 1.00 91.56 87 PRO A C 1
ATOM 616 O O . PRO A 1 87 ? 0.993 4.806 23.252 1.00 91.56 87 PRO A O 1
ATOM 619 N N . VAL A 1 88 ? 2.924 5.128 22.154 1.00 92.38 88 VAL A N 1
ATOM 620 C CA . VAL A 1 88 ? 2.559 6.427 21.568 1.00 92.38 88 VAL A CA 1
ATOM 621 C C . VAL A 1 88 ? 2.553 6.299 20.050 1.00 92.38 88 VAL A C 1
ATOM 623 O O . VAL A 1 88 ? 3.569 5.976 19.436 1.00 92.38 88 VAL A O 1
ATOM 626 N N . THR A 1 89 ? 1.398 6.550 19.437 1.00 92.06 89 THR A N 1
ATOM 627 C CA . THR A 1 89 ? 1.256 6.587 17.977 1.00 92.06 89 THR A CA 1
ATOM 628 C C . THR A 1 89 ? 1.990 7.821 17.433 1.00 92.06 89 THR A C 1
ATOM 630 O O . THR A 1 89 ? 1.810 8.918 17.967 1.00 92.06 89 THR A O 1
ATOM 633 N N . PRO A 1 90 ? 2.816 7.697 16.381 1.00 91.31 90 PRO A N 1
ATOM 634 C CA . PRO A 1 90 ? 3.418 8.859 15.739 1.00 91.31 90 PRO A CA 1
ATOM 635 C C . PRO A 1 90 ? 2.350 9.864 15.291 1.00 91.31 90 PRO A C 1
ATOM 637 O O . PRO A 1 90 ? 1.404 9.504 14.591 1.00 91.31 90 PRO A O 1
ATOM 640 N N . VAL A 1 91 ? 2.505 11.122 15.703 1.00 91.44 91 VAL A N 1
ATOM 641 C CA . VAL A 1 91 ? 1.586 12.207 15.338 1.00 91.44 91 VAL A CA 1
ATOM 642 C C . VAL A 1 91 ? 1.934 12.724 13.945 1.00 91.44 91 VAL A C 1
ATOM 644 O O . VAL A 1 91 ? 3.107 12.837 13.588 1.00 91.44 91 VAL A O 1
ATOM 647 N N . HIS A 1 92 ? 0.912 13.051 13.155 1.00 88.44 92 HIS A N 1
ATOM 648 C CA . HIS A 1 92 ? 1.090 13.673 11.846 1.00 88.44 92 HIS A CA 1
ATOM 649 C C . HIS A 1 92 ? 1.643 15.099 11.982 1.00 88.44 92 HIS A C 1
ATOM 651 O O . HIS A 1 92 ? 1.045 15.934 12.655 1.00 88.44 92 HIS A O 1
ATOM 657 N N . THR A 1 93 ? 2.773 15.384 11.334 1.00 84.00 93 THR A N 1
ATOM 658 C CA . THR A 1 93 ? 3.497 16.671 11.433 1.00 84.00 93 THR A CA 1
ATOM 659 C C . THR A 1 93 ? 3.647 17.408 10.099 1.00 84.00 93 THR A C 1
ATOM 661 O O . THR A 1 93 ? 4.250 18.478 10.056 1.00 84.00 93 THR A O 1
ATOM 664 N N . GLY A 1 94 ? 3.148 16.826 9.005 1.00 82.81 94 GLY A N 1
ATOM 665 C CA . GLY A 1 94 ? 3.330 17.342 7.649 1.00 82.81 94 GLY A CA 1
ATOM 666 C C . GLY A 1 94 ? 2.204 18.269 7.193 1.00 82.81 94 GLY A C 1
ATOM 667 O O . GLY A 1 94 ? 1.827 19.220 7.869 1.00 82.81 94 GLY A O 1
ATOM 668 N N . THR A 1 95 ? 1.674 17.990 6.003 1.00 83.69 95 THR A N 1
ATOM 669 C CA . THR A 1 95 ? 0.616 18.774 5.353 1.00 83.69 95 THR A CA 1
ATOM 670 C C . THR A 1 95 ? -0.630 18.918 6.222 1.00 83.69 95 THR A C 1
ATOM 672 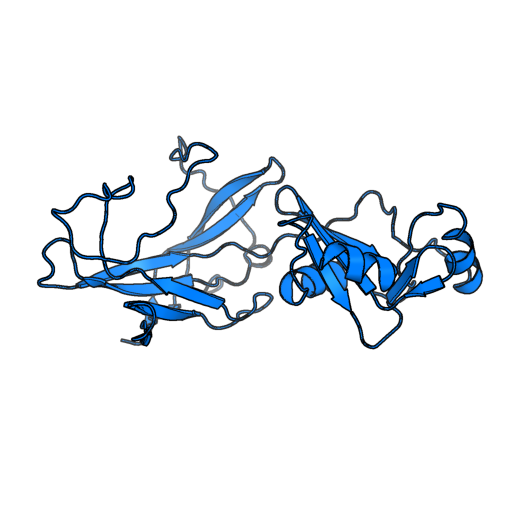O O . THR A 1 95 ? -1.103 17.943 6.791 1.00 83.69 95 THR A O 1
ATOM 675 N N . GLU A 1 96 ? -1.219 20.108 6.275 1.00 86.12 96 GLU A N 1
ATOM 676 C CA . GLU A 1 96 ? -2.471 20.325 7.001 1.00 86.12 96 GLU A CA 1
ATOM 677 C C . GLU A 1 96 ? -3.604 19.426 6.465 1.00 86.12 96 GLU A C 1
ATOM 679 O O . GLU A 1 96 ? -3.804 19.313 5.254 1.00 86.12 96 GLU A O 1
ATOM 684 N N . VAL A 1 97 ? -4.358 18.792 7.369 1.00 87.44 97 VAL A N 1
ATOM 685 C CA . VAL A 1 97 ? -5.533 17.982 7.020 1.00 87.44 97 VAL A CA 1
ATOM 686 C C . VAL A 1 97 ? -6.775 18.854 7.173 1.00 87.44 97 VAL A C 1
ATOM 688 O O . VAL A 1 97 ? -7.158 19.197 8.289 1.00 87.44 97 VAL A O 1
ATOM 691 N N . LYS A 1 98 ? -7.410 19.210 6.052 1.00 85.56 98 LYS A N 1
ATOM 692 C CA . LYS A 1 98 ? -8.677 19.953 6.022 1.00 85.56 98 LYS A CA 1
ATOM 693 C C . LYS A 1 98 ? -9.783 19.096 5.442 1.00 85.56 98 LYS A C 1
ATOM 695 O O . LYS A 1 98 ? -9.572 18.372 4.469 1.00 85.56 98 LYS A O 1
ATOM 700 N N . GLN A 1 99 ? -10.973 19.223 6.014 1.00 82.62 99 GLN A N 1
ATOM 701 C CA . GLN A 1 99 ? -12.177 18.730 5.367 1.00 82.62 99 GLN A CA 1
ATOM 702 C C . GLN A 1 99 ? -12.363 19.462 4.030 1.00 82.62 99 GLN A C 1
ATOM 704 O O . GLN A 1 99 ? -12.110 20.660 3.938 1.00 82.62 99 GLN A O 1
ATOM 709 N N . ALA A 1 100 ? -12.784 18.737 2.993 1.00 78.06 100 ALA A N 1
ATOM 710 C CA . ALA A 1 100 ? -13.127 19.353 1.717 1.00 78.06 100 ALA A CA 1
ATOM 711 C C . ALA A 1 100 ? -14.355 20.267 1.873 1.00 78.06 100 ALA A C 1
ATOM 713 O O . ALA A 1 100 ? -15.322 19.883 2.532 1.00 78.06 100 ALA A O 1
ATOM 714 N N . ASP A 1 101 ? -14.338 21.429 1.213 1.00 77.69 101 ASP A N 1
ATOM 715 C CA . ASP A 1 101 ? -15.406 22.439 1.306 1.00 77.69 101 ASP A CA 1
ATOM 716 C C . ASP A 1 101 ? -16.780 21.918 0.849 1.00 77.69 101 ASP A C 1
ATOM 718 O O . ASP A 1 101 ? -17.820 22.422 1.266 1.00 77.69 101 ASP A O 1
ATOM 722 N N . SER A 1 102 ? -16.803 20.903 -0.020 1.00 78.81 102 SER A N 1
ATOM 723 C CA . SER A 1 102 ? -18.034 20.244 -0.456 1.00 78.81 102 SER A CA 1
ATOM 724 C C . SER A 1 102 ? -17.799 18.798 -0.889 1.00 78.81 102 SER A C 1
ATOM 726 O O . SER A 1 102 ? -16.718 18.420 -1.349 1.00 78.81 102 SER A O 1
ATOM 728 N N . ILE A 1 103 ? -18.845 17.981 -0.756 1.00 79.88 103 ILE A N 1
ATOM 729 C CA . ILE A 1 103 ? -18.905 16.641 -1.339 1.00 79.88 103 ILE A CA 1
ATOM 730 C C . ILE A 1 103 ? -19.398 16.792 -2.777 1.00 79.88 103 ILE A C 1
ATOM 732 O O . ILE A 1 103 ? -20.506 17.270 -3.013 1.00 79.88 103 ILE A O 1
ATOM 736 N N . VAL A 1 104 ? -18.588 16.361 -3.741 1.00 79.06 104 VAL A N 1
ATOM 737 C CA . VAL A 1 104 ? -18.947 16.393 -5.163 1.00 79.06 104 VAL A CA 1
ATOM 738 C C . VAL A 1 104 ? -19.393 15.003 -5.601 1.00 79.06 104 VAL A C 1
ATOM 740 O O . VAL A 1 104 ? -18.670 14.023 -5.419 1.00 79.06 104 VAL A O 1
ATOM 743 N N . THR A 1 105 ? -20.575 14.913 -6.212 1.00 78.88 105 THR A N 1
ATOM 744 C CA . THR A 1 105 ? -21.035 13.669 -6.843 1.00 78.88 105 THR A CA 1
ATOM 745 C C . THR A 1 105 ? -20.408 13.552 -8.226 1.00 78.88 105 THR A C 1
ATOM 747 O O . THR A 1 105 ? -20.516 14.467 -9.038 1.00 78.88 105 THR A O 1
ATOM 750 N N . THR A 1 106 ? -19.761 12.422 -8.503 1.00 72.06 106 THR A N 1
ATOM 751 C CA . THR A 1 106 ? -19.185 12.121 -9.819 1.00 72.06 106 THR A CA 1
ATOM 752 C C . THR A 1 106 ? -19.746 10.800 -10.324 1.00 72.06 106 THR A C 1
ATOM 754 O O . THR A 1 106 ? -19.940 9.866 -9.546 1.00 72.06 106 THR A O 1
ATOM 757 N N . SER A 1 107 ? -20.038 10.717 -11.621 1.00 72.94 107 SER A N 1
ATOM 758 C CA . SER A 1 107 ? -20.376 9.451 -12.265 1.00 72.94 107 SER A CA 1
ATOM 759 C C . SER A 1 107 ? -19.083 8.695 -12.557 1.00 72.94 107 SER A C 1
ATOM 761 O O . SER A 1 107 ? -18.320 9.098 -13.435 1.00 72.94 107 SER A O 1
ATOM 763 N N . LEU A 1 108 ? -18.837 7.618 -11.816 1.00 71.94 108 LEU A N 1
ATOM 764 C CA . LEU A 1 108 ? -17.707 6.721 -12.032 1.00 71.94 108 LEU A CA 1
ATOM 765 C C . LEU A 1 108 ? -18.246 5.372 -12.532 1.00 71.94 108 LEU A C 1
ATOM 767 O O . LEU A 1 108 ? -19.077 4.776 -11.839 1.00 71.94 108 LEU A O 1
ATOM 771 N N . PRO A 1 109 ? -17.826 4.883 -13.712 1.00 79.25 109 PRO A N 1
ATOM 772 C CA . PRO A 1 109 ? -18.115 3.518 -14.131 1.00 79.25 109 PRO A CA 1
ATOM 773 C C . PRO A 1 109 ? -17.686 2.521 -13.052 1.00 79.25 109 PRO A C 1
ATOM 775 O O . PRO A 1 109 ? -16.614 2.654 -12.470 1.00 79.25 109 PRO A O 1
ATOM 778 N N . VAL A 1 110 ? -18.495 1.488 -12.800 1.00 75.81 110 VAL A N 1
ATOM 779 C CA . VAL A 1 110 ? -18.163 0.452 -11.800 1.00 75.81 110 VAL A CA 1
ATOM 780 C C . VAL A 1 110 ? -16.803 -0.196 -12.081 1.00 75.81 110 VAL A C 1
ATOM 782 O O . VAL A 1 110 ? -16.078 -0.503 -11.143 1.00 75.81 110 VAL A O 1
ATOM 785 N N . ALA A 1 111 ? -16.433 -0.340 -13.358 1.00 76.94 111 ALA A N 1
ATOM 786 C CA . ALA A 1 111 ? -15.136 -0.874 -13.776 1.00 76.94 111 ALA A CA 1
ATOM 787 C C . ALA A 1 111 ? -13.933 -0.016 -13.336 1.00 76.94 111 ALA A C 1
ATOM 789 O O . ALA A 1 111 ? -12.821 -0.530 -13.257 1.00 76.94 111 ALA A O 1
ATOM 790 N N . ASP A 1 112 ? -14.152 1.264 -13.027 1.00 80.06 112 ASP A N 1
ATOM 791 C CA . ASP A 1 112 ? -13.106 2.190 -12.590 1.00 80.06 112 ASP A CA 1
ATOM 792 C C . ASP A 1 112 ? -12.984 2.260 -11.057 1.00 80.06 112 ASP A C 1
ATOM 794 O O . ASP A 1 112 ? -12.097 2.945 -10.535 1.00 80.06 112 ASP A O 1
ATOM 798 N N . VAL A 1 113 ? -13.861 1.569 -10.317 1.00 86.06 113 VAL A N 1
ATOM 799 C CA . VAL A 1 113 ? -13.759 1.439 -8.859 1.00 86.06 113 VAL A CA 1
ATOM 800 C C . VAL A 1 113 ? -12.748 0.335 -8.539 1.00 86.06 113 VAL A C 1
ATOM 802 O O . VAL A 1 113 ? -12.947 -0.810 -8.951 1.00 86.06 113 VAL A O 1
ATOM 805 N N . PRO A 1 114 ? -11.669 0.633 -7.795 1.00 86.44 114 PRO A N 1
ATOM 806 C CA . PRO A 1 114 ? -10.706 -0.387 -7.416 1.00 86.44 114 PRO A CA 1
ATOM 807 C C . PRO A 1 114 ? -11.332 -1.390 -6.434 1.00 86.44 114 PRO A C 1
ATOM 809 O O . PRO A 1 114 ? -12.288 -1.056 -5.727 1.00 86.44 114 PRO A O 1
ATOM 812 N N . PRO A 1 115 ? -10.762 -2.599 -6.315 1.00 88.81 115 PRO A N 1
ATOM 813 C CA . PRO A 1 115 ? -11.109 -3.521 -5.244 1.00 88.81 115 PRO A CA 1
ATOM 814 C C . PRO A 1 115 ? -11.005 -2.829 -3.878 1.00 88.81 115 PRO A C 1
ATOM 816 O O . PRO A 1 115 ? -9.963 -2.278 -3.521 1.00 88.81 115 PRO A O 1
ATOM 819 N N . LEU A 1 116 ? -12.108 -2.827 -3.128 1.00 93.19 116 LEU A N 1
ATOM 820 C CA . LEU A 1 116 ? -12.191 -2.144 -1.841 1.00 93.19 116 LEU A CA 1
ATOM 821 C C . LEU A 1 116 ? -11.578 -3.018 -0.742 1.00 93.19 116 LEU A C 1
ATOM 823 O O . LEU A 1 116 ? -12.077 -4.109 -0.462 1.00 93.19 116 LEU A O 1
ATOM 827 N N . GLN A 1 117 ? -10.498 -2.526 -0.131 1.00 94.62 117 GLN A N 1
ATOM 828 C CA . GLN A 1 117 ? -9.830 -3.143 1.017 1.00 94.62 117 GLN A CA 1
ATOM 829 C C . GLN A 1 117 ? -10.193 -2.382 2.300 1.00 94.62 117 GLN A C 1
ATOM 831 O O . GLN A 1 117 ? -9.386 -1.678 2.898 1.00 94.62 117 GLN A O 1
ATOM 836 N N . ASP A 1 118 ? -11.455 -2.474 2.686 1.00 97.12 118 ASP A N 1
ATOM 837 C CA . ASP A 1 118 ? -12.068 -1.826 3.842 1.00 97.12 118 ASP A CA 1
ATOM 838 C C . ASP A 1 118 ? -12.608 -2.872 4.827 1.00 97.12 118 ASP A C 1
ATOM 840 O O . ASP A 1 118 ? -12.852 -4.031 4.483 1.00 97.12 118 ASP A O 1
ATOM 844 N N . PHE A 1 119 ? -12.761 -2.476 6.085 1.00 98.00 119 PHE A N 1
ATOM 845 C CA . PHE A 1 119 ? -13.250 -3.354 7.145 1.00 98.00 119 PHE A CA 1
ATOM 846 C C . PHE A 1 119 ? -13.875 -2.555 8.285 1.00 98.00 119 PHE A C 1
ATOM 848 O O . PHE A 1 119 ? -13.727 -1.338 8.378 1.00 98.00 119 PHE A O 1
ATOM 855 N N . ILE A 1 120 ? -14.563 -3.258 9.177 1.00 98.50 120 ILE A N 1
ATOM 856 C CA . ILE A 1 120 ? -15.018 -2.727 10.462 1.00 98.50 120 ILE A CA 1
ATOM 857 C C . ILE A 1 120 ? -14.262 -3.446 11.575 1.00 98.50 120 ILE A C 1
ATOM 859 O O . ILE A 1 120 ? -14.104 -4.666 11.527 1.00 98.50 120 ILE A O 1
ATOM 863 N N . TYR A 1 121 ? -13.825 -2.716 12.595 1.00 97.69 121 TYR A N 1
ATOM 864 C CA . TYR A 1 121 ? -13.411 -3.303 13.871 1.00 97.69 121 TYR A CA 1
ATOM 865 C C . TYR A 1 121 ? -14.123 -2.603 15.028 1.00 97.69 121 TYR A C 1
ATOM 867 O O . TYR A 1 121 ? -14.735 -1.555 14.842 1.00 97.69 121 TYR A O 1
ATOM 875 N N . TRP A 1 122 ? -14.074 -3.203 16.212 1.00 95.75 122 TRP A N 1
ATOM 876 C CA . TRP A 1 122 ? -14.666 -2.641 17.423 1.00 95.75 122 TRP A CA 1
ATOM 877 C C . TRP A 1 122 ? -13.563 -2.138 18.344 1.00 95.75 122 TRP A C 1
ATOM 879 O O . TRP A 1 122 ? -12.595 -2.864 18.582 1.00 95.75 122 TRP A O 1
ATOM 889 N N . GLN A 1 123 ? -13.728 -0.933 18.880 1.00 93.19 123 GLN A N 1
ATOM 890 C CA . GLN A 1 123 ? -12.878 -0.396 19.942 1.00 93.19 123 GLN A CA 1
ATOM 891 C C . GLN A 1 123 ? -13.719 -0.026 21.166 1.00 93.19 123 GLN A C 1
ATOM 893 O O . GLN A 1 123 ? -14.929 0.161 21.017 1.00 93.19 123 GLN A O 1
ATOM 898 N N . PRO A 1 124 ? -13.120 0.061 22.367 1.00 92.38 124 PRO A N 1
ATOM 899 C CA . PRO A 1 124 ? -13.804 0.629 23.521 1.00 92.38 124 PRO A CA 1
ATOM 900 C C . PRO A 1 124 ? -14.332 2.028 23.201 1.00 92.38 124 PRO A C 1
ATOM 902 O O . PRO A 1 124 ? -13.639 2.814 22.557 1.00 92.38 124 PRO A O 1
ATOM 905 N N . ASP A 1 125 ? -15.547 2.330 23.651 1.00 91.38 125 ASP A N 1
ATOM 906 C CA . ASP A 1 125 ? -16.080 3.687 23.533 1.00 91.38 125 ASP A CA 1
ATOM 907 C C . ASP A 1 125 ? -15.322 4.675 24.440 1.00 91.38 125 ASP A C 1
ATOM 909 O O . ASP A 1 125 ? -14.487 4.295 25.266 1.00 91.38 125 ASP A O 1
ATOM 913 N N . ALA A 1 126 ? -15.643 5.965 24.323 1.00 87.75 126 ALA A N 1
ATOM 914 C CA . ALA A 1 126 ? -15.001 7.023 25.106 1.00 87.75 126 ALA A CA 1
ATOM 915 C C . ALA A 1 126 ? -15.110 6.843 26.637 1.00 87.75 126 ALA A C 1
ATOM 917 O O . ALA A 1 126 ? -14.314 7.421 27.375 1.00 87.75 126 ALA A O 1
ATOM 918 N N . THR A 1 127 ? -16.082 6.065 27.126 1.00 88.69 127 THR A N 1
ATOM 919 C CA . THR A 1 127 ? -16.256 5.772 28.559 1.00 88.69 127 THR A CA 1
ATOM 920 C C . THR A 1 127 ? -15.492 4.526 29.005 1.00 88.69 127 THR A C 1
ATOM 922 O O . THR A 1 127 ? -15.326 4.304 30.203 1.00 88.69 127 THR A O 1
ATOM 925 N N . GLY A 1 128 ? -15.052 3.692 28.058 1.00 88.88 128 GLY A N 1
ATOM 926 C CA . GLY A 1 128 ? -14.438 2.393 28.313 1.00 88.88 128 GLY A CA 1
ATOM 927 C C . GLY A 1 128 ? -15.410 1.332 28.839 1.00 88.88 128 GLY A C 1
ATOM 928 O O . GLY A 1 128 ? -14.960 0.266 29.258 1.00 88.88 128 GLY A O 1
ATOM 929 N N . THR A 1 129 ? -16.720 1.605 28.848 1.00 93.19 129 THR A N 1
ATOM 930 C CA . THR A 1 129 ? -17.743 0.685 29.384 1.00 93.19 129 THR A CA 1
ATOM 931 C C . THR A 1 129 ? -18.491 -0.090 28.302 1.00 93.19 129 THR A C 1
ATOM 933 O O . THR A 1 129 ? -19.070 -1.139 28.591 1.00 93.19 129 THR A O 1
ATOM 936 N N . GLY A 1 130 ? -18.438 0.381 27.057 1.00 95.12 130 GLY A N 1
ATOM 937 C CA . GLY A 1 130 ? -18.997 -0.280 25.886 1.00 95.12 130 GLY A CA 1
ATOM 938 C C . GLY A 1 130 ? -18.007 -0.350 24.727 1.00 95.12 130 GLY A C 1
ATOM 939 O O . GLY A 1 130 ? -16.791 -0.229 24.898 1.00 95.12 130 GLY A O 1
ATOM 940 N N . VAL A 1 131 ? -18.543 -0.588 23.530 1.00 94.75 131 VAL A N 1
ATOM 941 C CA . VAL A 1 131 ? -17.774 -0.670 22.285 1.00 94.75 131 VAL A CA 1
ATOM 942 C C . VAL A 1 131 ? -18.452 0.120 21.176 1.00 94.75 131 VAL A C 1
ATOM 944 O O . VAL A 1 131 ? -19.679 0.144 21.079 1.00 94.75 131 VAL A O 1
ATOM 947 N N . GLU A 1 132 ? -17.647 0.699 20.296 1.00 95.44 132 GLU A N 1
ATOM 948 C CA . GLU A 1 132 ? -18.095 1.400 19.096 1.00 95.44 132 GLU A CA 1
ATOM 949 C C . GLU A 1 132 ? -17.459 0.794 17.831 1.00 95.44 132 GLU A C 1
ATOM 951 O O . GLU A 1 132 ? -16.304 0.347 17.865 1.00 95.44 132 GLU A O 1
ATOM 956 N N . PRO A 1 133 ? -18.203 0.725 16.711 1.00 96.69 133 PRO A N 1
ATOM 957 C CA . PRO A 1 133 ? -17.673 0.227 15.454 1.00 96.69 133 PRO A CA 1
ATOM 958 C C . PRO A 1 133 ? -16.908 1.331 14.719 1.00 96.69 133 PRO A C 1
ATOM 960 O O . PRO A 1 133 ? -17.413 2.435 14.526 1.00 96.69 133 PRO A O 1
ATOM 963 N N . ILE A 1 134 ? -15.725 0.996 14.218 1.00 97.12 134 ILE A N 1
ATOM 964 C CA . ILE A 1 134 ? -14.897 1.876 13.398 1.00 97.12 134 ILE A CA 1
ATOM 965 C C . ILE A 1 134 ? -14.804 1.292 11.998 1.00 97.12 134 ILE A C 1
ATOM 967 O O . ILE A 1 134 ? -14.263 0.202 11.798 1.00 97.12 134 ILE A O 1
ATOM 971 N N . TYR A 1 135 ? -15.340 2.029 11.027 1.00 97.94 135 TYR A N 1
ATOM 972 C CA . TYR A 1 135 ? -15.176 1.727 9.611 1.00 97.94 135 TYR A CA 1
ATOM 973 C C . TYR A 1 135 ? -13.836 2.275 9.122 1.00 97.94 135 TYR A C 1
ATOM 975 O O . TYR A 1 135 ? -13.587 3.480 9.171 1.00 97.94 135 TYR A O 1
ATOM 983 N N . VAL A 1 136 ? -12.974 1.380 8.652 1.00 97.81 136 VAL A N 1
ATOM 984 C CA . VAL A 1 136 ? -11.639 1.696 8.151 1.00 97.81 136 VAL A CA 1
ATOM 985 C C . VAL A 1 136 ? -11.605 1.433 6.656 1.00 97.81 136 VAL A C 1
ATOM 987 O O . VAL A 1 136 ? -11.943 0.347 6.192 1.00 97.81 136 VAL A O 1
ATOM 990 N N . MET A 1 137 ? -11.140 2.428 5.912 1.00 95.69 137 MET A N 1
ATOM 991 C CA . MET A 1 137 ? -10.947 2.374 4.469 1.00 95.69 137 MET A CA 1
ATOM 992 C C . MET A 1 137 ? -9.490 2.662 4.136 1.00 95.69 137 MET A C 1
ATOM 994 O O . MET A 1 137 ? -8.868 3.543 4.731 1.00 95.69 137 MET A O 1
ATOM 998 N N . LEU A 1 138 ? -8.948 1.902 3.189 1.00 92.75 138 LEU A N 1
ATOM 999 C CA . LEU A 1 138 ? -7.555 2.002 2.776 1.00 92.75 138 LEU A CA 1
ATOM 1000 C C . LEU A 1 138 ? -7.415 2.710 1.428 1.00 92.75 138 LEU A C 1
ATOM 1002 O O . LEU A 1 138 ? -8.391 2.958 0.710 1.00 92.75 138 LEU A O 1
ATOM 1006 N N . SER A 1 139 ? -6.175 3.071 1.103 1.00 87.50 139 SER A N 1
ATOM 1007 C CA . SER A 1 139 ? -5.855 3.641 -0.195 1.00 87.50 139 SER A CA 1
ATOM 1008 C C . SER A 1 139 ? -5.943 2.602 -1.306 1.00 87.50 139 SER A C 1
ATOM 1010 O O . SER A 1 139 ? -5.573 1.439 -1.142 1.00 87.50 139 SER A O 1
ATOM 1012 N N . SER A 1 140 ? -6.409 3.041 -2.471 1.00 81.44 140 SER A N 1
ATOM 1013 C CA . SER A 1 140 ? -6.280 2.276 -3.699 1.00 81.44 140 SER A CA 1
ATOM 1014 C C . SER A 1 140 ? -4.808 2.130 -4.076 1.00 81.44 140 SER A C 1
ATOM 1016 O O . SER A 1 140 ? -3.967 2.969 -3.738 1.00 81.44 140 SER A O 1
ATOM 1018 N N . LEU A 1 141 ? -4.498 1.095 -4.854 1.00 74.25 141 LEU A N 1
ATOM 1019 C CA . LEU A 1 141 ? -3.186 0.985 -5.480 1.00 74.25 141 LEU A CA 1
ATOM 1020 C C . LEU A 1 141 ? -2.893 2.216 -6.352 1.00 74.25 141 LEU A C 1
ATOM 1022 O O . LEU A 1 141 ? -3.813 2.745 -6.986 1.00 74.25 141 LEU A O 1
ATOM 1026 N N . PRO A 1 142 ? -1.625 2.653 -6.433 1.00 74.31 142 PRO A N 1
ATOM 1027 C CA . PRO A 1 142 ? -1.246 3.676 -7.392 1.00 74.31 142 PRO A CA 1
ATOM 1028 C C . PRO A 1 142 ? -1.432 3.162 -8.821 1.00 74.31 142 PRO A C 1
ATOM 1030 O O . PRO A 1 142 ? -1.329 1.962 -9.090 1.00 74.31 142 PRO A O 1
ATOM 1033 N N . LYS A 1 143 ? -1.682 4.081 -9.753 1.00 79.06 143 LYS A N 1
ATOM 1034 C CA . LYS A 1 143 ? -1.845 3.750 -11.176 1.00 79.06 143 LYS A CA 1
ATOM 1035 C C . LYS A 1 143 ? -0.482 3.679 -11.864 1.00 79.06 143 LYS A C 1
ATOM 1037 O O . LYS A 1 143 ? 0.358 4.545 -11.640 1.00 79.06 143 LYS A O 1
ATOM 1042 N N . SER A 1 144 ? -0.266 2.688 -12.729 1.00 83.00 144 SER A N 1
ATOM 1043 C CA . SER A 1 144 ? 0.899 2.693 -13.625 1.00 83.00 144 SER A CA 1
ATOM 1044 C C . SER A 1 144 ? 0.715 3.756 -14.709 1.00 83.00 144 SER A C 1
ATOM 1046 O O . SER A 1 144 ? -0.375 3.890 -15.272 1.00 83.00 144 SER A O 1
ATOM 1048 N N . VAL A 1 145 ? 1.769 4.526 -14.993 1.00 83.44 145 VAL A N 1
ATOM 1049 C CA . VAL A 1 145 ? 1.768 5.533 -16.062 1.00 83.44 145 VAL A CA 1
ATOM 1050 C C . VAL A 1 145 ? 2.999 5.448 -16.951 1.00 83.44 145 VAL A C 1
ATOM 1052 O O . VAL A 1 145 ? 4.128 5.219 -16.514 1.00 83.44 145 VAL A O 1
ATOM 1055 N N . ASN A 1 146 ? 2.798 5.763 -18.228 1.00 80.56 146 ASN A N 1
ATOM 1056 C CA . ASN A 1 146 ? 3.886 5.818 -19.194 1.00 80.56 146 ASN A CA 1
ATOM 1057 C C . ASN A 1 146 ? 4.692 7.107 -19.007 1.00 80.56 146 ASN A C 1
ATOM 1059 O O . ASN A 1 146 ? 4.283 8.185 -19.441 1.00 80.56 146 ASN A O 1
ATOM 1063 N N . HIS A 1 147 ? 5.890 7.010 -18.429 1.00 71.44 147 HIS A N 1
ATOM 1064 C CA . HIS A 1 147 ? 6.786 8.160 -18.286 1.00 71.44 147 HIS A CA 1
ATOM 1065 C C . HIS A 1 147 ? 7.491 8.507 -19.614 1.00 71.44 147 HIS A C 1
ATOM 1067 O O . HIS A 1 147 ? 8.639 8.122 -19.861 1.00 71.44 147 HIS A O 1
ATOM 1073 N N . LYS A 1 148 ? 6.777 9.207 -20.509 1.00 80.69 148 LYS A N 1
ATOM 1074 C CA . LYS A 1 148 ? 7.253 9.661 -21.838 1.00 80.69 148 LYS A CA 1
ATOM 1075 C C . LYS A 1 148 ? 7.838 8.541 -22.716 1.00 80.69 148 LYS A C 1
ATOM 1077 O O . LYS A 1 148 ? 8.692 8.798 -23.557 1.00 80.69 148 LYS A O 1
ATOM 1082 N N . HIS A 1 149 ? 7.427 7.292 -22.488 1.00 83.81 149 HIS A N 1
ATOM 1083 C CA . HIS A 1 149 ? 7.974 6.098 -23.146 1.00 83.81 149 HIS A CA 1
ATOM 1084 C C . HIS A 1 149 ? 9.507 5.949 -23.035 1.00 83.81 149 HIS A C 1
ATOM 1086 O O . HIS A 1 149 ? 10.126 5.198 -23.787 1.00 83.81 149 HIS A O 1
ATOM 1092 N N . LYS A 1 150 ? 10.148 6.616 -22.062 1.00 88.44 150 LYS A N 1
ATOM 1093 C CA . LYS A 1 150 ? 11.614 6.637 -21.930 1.00 88.44 150 LYS A CA 1
ATOM 1094 C C . LYS A 1 150 ? 12.211 5.240 -21.756 1.00 88.44 150 LYS A C 1
ATOM 1096 O O . LYS A 1 150 ? 13.289 4.976 -22.283 1.00 88.44 150 LYS A O 1
ATOM 1101 N N . HIS A 1 151 ? 11.513 4.356 -21.050 1.00 93.62 151 HIS A N 1
ATOM 1102 C CA . HIS A 1 151 ? 11.969 2.993 -20.757 1.00 93.62 151 HIS A CA 1
ATOM 1103 C C . HIS A 1 151 ? 11.332 1.928 -21.649 1.00 93.62 151 HIS A C 1
ATOM 1105 O O . HIS A 1 151 ? 11.656 0.749 -21.529 1.00 93.62 151 HIS A O 1
ATOM 1111 N N . TYR A 1 152 ? 10.476 2.345 -22.581 1.00 93.94 152 TYR A N 1
ATOM 1112 C CA . TYR A 1 152 ? 9.862 1.439 -23.535 1.00 93.94 152 TYR A CA 1
ATOM 1113 C C . TYR A 1 152 ? 10.876 1.035 -24.612 1.00 93.94 152 TYR A C 1
ATOM 1115 O O . TYR A 1 152 ? 11.653 1.888 -25.077 1.00 93.94 152 TYR A O 1
ATOM 1123 N N . PRO A 1 153 ? 10.885 -0.247 -25.009 1.00 92.88 153 PRO A N 1
ATOM 1124 C CA . PRO A 1 153 ? 11.734 -0.718 -26.085 1.00 92.88 153 PRO A CA 1
ATOM 1125 C C . PRO A 1 153 ? 11.282 -0.117 -27.426 1.00 92.88 153 PRO A C 1
ATOM 1127 O O . PRO A 1 153 ? 10.080 -0.037 -27.696 1.00 92.88 153 PRO A O 1
ATOM 1130 N N . PRO A 1 154 ? 12.221 0.323 -28.280 1.00 92.00 154 PRO A N 1
ATOM 1131 C CA . PRO A 1 154 ? 11.893 0.771 -29.627 1.00 92.00 154 PRO A CA 1
ATOM 1132 C C . PRO A 1 154 ? 11.352 -0.391 -30.477 1.00 92.00 154 PRO A C 1
ATOM 1134 O O . PRO A 1 154 ? 11.834 -1.521 -30.392 1.00 92.00 154 PRO A O 1
ATOM 1137 N N . LYS A 1 155 ? 10.346 -0.110 -31.313 1.00 91.75 155 LYS A N 1
ATOM 1138 C CA . LYS A 1 155 ? 9.732 -1.110 -32.201 1.00 91.75 155 LYS A CA 1
ATOM 1139 C C . LYS A 1 155 ? 10.698 -1.510 -33.321 1.00 91.75 155 LYS A C 1
ATOM 1141 O O . LYS A 1 155 ? 11.336 -0.646 -33.910 1.00 91.75 155 LYS A O 1
ATOM 1146 N N . GLY A 1 156 ? 10.759 -2.804 -33.636 1.00 91.56 156 GLY A N 1
ATOM 1147 C CA . GLY A 1 156 ? 11.532 -3.331 -34.770 1.00 91.56 156 GLY A CA 1
ATOM 1148 C C . GLY A 1 156 ? 13.053 -3.374 -34.574 1.00 91.56 156 GLY A C 1
ATOM 1149 O O . GLY A 1 156 ? 13.768 -3.683 -35.520 1.00 91.56 156 GLY A O 1
ATOM 1150 N N . VAL A 1 157 ? 13.554 -3.084 -33.371 1.00 94.94 157 VAL A N 1
ATOM 1151 C CA . VAL A 1 157 ? 14.988 -3.140 -33.046 1.00 94.94 157 VAL A CA 1
ATOM 1152 C C . VAL A 1 157 ? 15.309 -4.470 -32.367 1.00 94.94 157 VAL A C 1
ATOM 1154 O O . VAL A 1 157 ? 14.541 -4.944 -31.527 1.00 94.94 157 VAL A O 1
ATOM 1157 N N . SER A 1 158 ? 16.444 -5.080 -32.720 1.00 96.81 158 SER A N 1
ATOM 1158 C CA . SER A 1 158 ? 16.866 -6.342 -32.111 1.00 96.81 158 SER A CA 1
ATOM 1159 C C . SER A 1 158 ? 17.149 -6.167 -30.615 1.00 96.81 158 SER A C 1
ATOM 1161 O O . SER A 1 158 ? 17.621 -5.117 -30.174 1.00 96.81 158 SER A O 1
ATOM 1163 N N . TRP A 1 159 ? 16.907 -7.207 -29.812 1.00 97.31 159 TRP A N 1
ATOM 1164 C CA . TRP A 1 159 ? 17.174 -7.137 -28.372 1.00 97.31 159 TRP A CA 1
ATOM 1165 C C . TRP A 1 159 ? 18.646 -6.823 -28.062 1.00 97.31 159 TRP A C 1
ATOM 1167 O O . TRP A 1 159 ? 18.931 -6.010 -27.186 1.00 97.31 159 TRP A O 1
ATOM 1177 N N . LYS A 1 160 ? 19.580 -7.379 -28.841 1.00 97.56 160 LYS A N 1
ATOM 1178 C CA . LYS A 1 160 ? 21.015 -7.095 -28.716 1.00 97.56 160 LYS A CA 1
ATOM 1179 C C . LYS A 1 160 ? 21.324 -5.607 -28.912 1.00 97.56 160 LYS A C 1
ATOM 1181 O O . LYS A 1 160 ? 22.076 -5.033 -28.127 1.00 97.56 160 LYS A O 1
ATOM 1186 N N . ASP A 1 161 ? 20.719 -4.972 -29.913 1.00 97.69 161 ASP A N 1
ATOM 1187 C CA . ASP A 1 161 ? 20.926 -3.543 -30.173 1.00 97.69 161 ASP A CA 1
ATOM 1188 C C . ASP A 1 161 ? 20.265 -2.674 -29.102 1.00 97.69 161 ASP A C 1
ATOM 1190 O O . ASP A 1 161 ? 20.835 -1.662 -28.694 1.00 97.69 161 ASP A O 1
ATOM 1194 N N . ILE A 1 162 ? 19.110 -3.098 -28.577 1.00 97.50 162 ILE A N 1
ATOM 1195 C CA . ILE A 1 162 ? 18.464 -2.446 -27.431 1.00 97.50 162 ILE A CA 1
ATOM 1196 C C . ILE A 1 162 ? 19.386 -2.482 -26.208 1.00 97.50 162 ILE A C 1
ATOM 1198 O O . ILE A 1 162 ? 19.589 -1.443 -25.580 1.00 97.50 162 ILE A O 1
ATOM 1202 N N . VAL A 1 163 ? 19.975 -3.639 -25.885 1.00 98.19 163 VAL A N 1
ATOM 1203 C CA . VAL A 1 163 ? 20.929 -3.782 -24.774 1.00 98.19 163 VAL A CA 1
ATOM 1204 C C . VAL A 1 163 ? 22.119 -2.846 -24.977 1.00 98.19 163 VAL A C 1
ATOM 1206 O O . VAL A 1 163 ? 22.418 -2.050 -24.084 1.00 98.19 163 VAL A O 1
ATOM 1209 N N . ASN A 1 164 ? 22.739 -2.865 -26.160 1.00 97.81 164 ASN A N 1
ATOM 1210 C CA . ASN A 1 164 ? 23.874 -2.001 -26.497 1.00 97.81 164 ASN A CA 1
ATOM 1211 C C . ASN A 1 164 ? 23.531 -0.509 -26.368 1.00 97.81 164 ASN A C 1
ATOM 1213 O O . ASN A 1 164 ? 24.329 0.261 -25.839 1.00 97.81 164 ASN A O 1
ATOM 1217 N N . ALA A 1 165 ? 22.325 -0.102 -26.772 1.00 96.75 165 ALA A N 1
ATOM 1218 C CA . ALA A 1 165 ? 21.863 1.281 -26.668 1.00 96.75 165 ALA A CA 1
ATOM 1219 C C . ALA A 1 165 ? 21.695 1.770 -25.218 1.00 96.75 165 ALA A C 1
ATOM 1221 O O . ALA A 1 165 ? 21.615 2.976 -24.987 1.00 96.75 165 ALA A O 1
ATOM 1222 N N . THR A 1 166 ? 21.647 0.867 -24.231 1.00 97.56 166 THR A N 1
ATOM 1223 C CA . THR A 1 166 ? 21.637 1.242 -22.805 1.00 97.56 166 THR A CA 1
ATOM 1224 C C . THR A 1 166 ? 23.035 1.493 -22.230 1.00 97.56 166 THR A C 1
ATOM 1226 O O . THR A 1 166 ? 23.149 1.931 -21.086 1.00 97.56 166 THR A O 1
ATOM 1229 N N . ALA A 1 167 ? 24.106 1.204 -22.977 1.00 96.56 167 ALA A N 1
ATOM 1230 C CA . ALA A 1 167 ? 25.481 1.462 -22.552 1.00 96.56 167 ALA A CA 1
ATOM 1231 C C . ALA A 1 167 ? 25.807 2.967 -22.544 1.00 96.56 167 ALA A C 1
ATOM 1233 O O . ALA A 1 167 ? 25.069 3.782 -23.093 1.00 96.56 167 ALA A O 1
ATOM 1234 N N . ASN A 1 168 ? 26.932 3.342 -21.925 1.00 94.19 168 ASN A N 1
ATOM 1235 C CA . ASN A 1 168 ? 27.511 4.695 -21.995 1.00 94.19 168 ASN A CA 1
ATOM 1236 C C . ASN A 1 168 ? 26.539 5.839 -21.636 1.00 94.19 168 ASN A C 1
ATOM 1238 O O . ASN A 1 168 ? 26.545 6.894 -22.262 1.00 94.19 168 ASN A O 1
ATOM 1242 N N . GLY A 1 169 ? 25.686 5.629 -20.628 1.00 90.69 169 GLY A N 1
ATOM 1243 C CA . GLY A 1 169 ? 24.695 6.623 -20.195 1.00 90.69 169 GLY A CA 1
ATOM 1244 C C . GLY A 1 169 ? 23.356 6.559 -20.940 1.00 90.69 169 GLY A C 1
ATOM 1245 O O . GLY A 1 169 ? 22.479 7.388 -20.693 1.00 90.69 169 GLY A O 1
ATOM 1246 N N . GLY A 1 170 ? 23.168 5.565 -21.812 1.00 94.00 170 GLY A N 1
ATOM 1247 C CA . GLY A 1 170 ? 21.893 5.271 -22.453 1.00 94.00 170 GLY A CA 1
ATOM 1248 C C . GLY A 1 170 ? 20.767 4.985 -21.453 1.00 94.00 170 GLY A C 1
ATOM 1249 O O . GLY A 1 170 ? 20.976 4.481 -20.348 1.00 94.00 170 GLY A O 1
ATOM 1250 N N . SER A 1 171 ? 19.530 5.314 -21.838 1.00 95.44 171 SER A N 1
ATOM 1251 C CA . SER A 1 171 ? 18.363 5.053 -20.986 1.00 95.44 171 SER A CA 1
ATOM 1252 C C . SER A 1 171 ? 18.089 3.556 -20.884 1.00 95.44 171 SER A C 1
ATOM 1254 O O . SER A 1 171 ? 18.027 2.877 -21.903 1.00 95.44 171 SER A O 1
ATOM 1256 N N . ALA A 1 172 ? 17.843 3.073 -19.665 1.00 97.25 172 ALA A N 1
ATOM 1257 C CA . ALA A 1 172 ? 17.404 1.703 -19.414 1.00 97.25 172 ALA A CA 1
ATOM 1258 C C . ALA A 1 172 ? 16.160 1.355 -20.241 1.00 97.25 172 ALA A C 1
ATOM 1260 O O . ALA A 1 172 ? 15.277 2.210 -20.387 1.00 97.25 172 ALA A O 1
ATOM 1261 N N . LYS A 1 173 ? 16.067 0.120 -20.736 1.00 97.50 173 LYS A N 1
ATOM 1262 C CA . LYS A 1 173 ? 14.952 -0.350 -21.572 1.00 97.50 173 LYS A CA 1
ATOM 1263 C C . LYS A 1 173 ? 14.389 -1.656 -21.043 1.00 97.50 173 LYS A C 1
ATOM 1265 O O . LYS A 1 173 ? 15.154 -2.571 -20.755 1.00 97.50 173 LYS A O 1
ATOM 1270 N N . PHE A 1 174 ? 13.069 -1.751 -20.942 1.00 97.50 174 PHE A N 1
ATOM 1271 C CA . PHE A 1 174 ? 12.407 -3.036 -20.731 1.00 97.50 174 PHE A CA 1
ATOM 1272 C C . PHE A 1 174 ? 12.555 -3.931 -21.957 1.00 97.50 174 PHE A C 1
ATOM 1274 O O . PHE A 1 174 ? 12.732 -3.448 -23.081 1.00 97.50 174 PHE A O 1
ATOM 1281 N N . LYS A 1 175 ? 12.487 -5.241 -21.731 1.00 96.50 175 LYS A N 1
ATOM 1282 C CA . LYS A 1 175 ? 12.464 -6.232 -22.805 1.00 96.50 175 LYS A CA 1
ATOM 1283 C C . LYS A 1 175 ? 11.136 -6.119 -23.590 1.00 96.50 175 LYS A C 1
ATOM 1285 O O . LYS A 1 175 ? 10.109 -5.856 -22.967 1.00 96.50 175 LYS A O 1
ATOM 1290 N N . PRO A 1 176 ? 11.122 -6.270 -24.932 1.00 94.25 176 PRO A N 1
ATOM 1291 C CA . PRO A 1 176 ? 9.920 -6.071 -25.763 1.00 94.25 176 PRO A CA 1
ATOM 1292 C C . PRO A 1 176 ? 8.660 -6.856 -25.381 1.00 94.25 176 PRO A C 1
ATOM 1294 O O . PRO A 1 176 ? 7.559 -6.399 -25.665 1.00 94.25 176 PRO A O 1
ATOM 1297 N N . ASP A 1 177 ? 8.815 -8.019 -24.764 1.00 91.25 177 ASP A N 1
ATOM 1298 C CA . ASP A 1 177 ? 7.753 -8.947 -24.361 1.00 91.25 177 ASP A CA 1
ATOM 1299 C C . ASP A 1 177 ? 7.278 -8.755 -22.914 1.00 91.25 177 ASP A C 1
ATOM 1301 O O . ASP A 1 177 ? 6.400 -9.479 -22.453 1.00 91.25 177 ASP A O 1
ATOM 1305 N N . VAL A 1 178 ? 7.832 -7.782 -22.190 1.00 93.00 178 VAL A N 1
ATOM 1306 C CA . VAL A 1 178 ? 7.447 -7.498 -20.806 1.00 93.00 178 VAL A CA 1
ATOM 1307 C C . VAL A 1 178 ? 6.255 -6.545 -20.758 1.00 93.00 178 VAL A C 1
ATOM 1309 O O . VAL A 1 178 ? 6.257 -5.476 -21.373 1.00 93.00 178 VAL A O 1
ATOM 1312 N N . ASN A 1 179 ? 5.260 -6.894 -19.943 1.00 93.12 179 ASN A N 1
ATOM 1313 C CA . ASN A 1 179 ? 4.155 -6.008 -19.601 1.00 93.12 179 ASN A CA 1
ATOM 1314 C C . ASN A 1 179 ? 4.594 -4.992 -18.533 1.00 93.12 179 ASN A C 1
ATOM 1316 O O . ASN A 1 179 ? 4.587 -5.275 -17.337 1.00 93.12 179 ASN A O 1
ATOM 1320 N N . ILE A 1 180 ? 4.988 -3.792 -18.963 1.00 93.00 180 ILE A N 1
ATOM 1321 C CA . ILE A 1 180 ? 5.536 -2.759 -18.066 1.00 93.00 180 ILE A CA 1
ATOM 1322 C C . ILE A 1 180 ? 4.523 -2.334 -16.995 1.00 93.00 180 ILE A C 1
ATOM 1324 O O . ILE A 1 180 ? 4.908 -2.141 -15.845 1.00 93.00 180 ILE A O 1
ATOM 1328 N N . ALA A 1 181 ? 3.236 -2.236 -17.338 1.00 89.69 181 ALA A N 1
ATOM 1329 C CA . ALA A 1 181 ? 2.211 -1.850 -16.372 1.00 89.69 181 ALA A CA 1
ATOM 1330 C C . ALA A 1 181 ? 2.069 -2.888 -15.249 1.00 89.69 181 ALA A C 1
ATOM 1332 O O . ALA A 1 181 ? 1.917 -2.535 -14.082 1.00 89.69 181 ALA A O 1
ATOM 1333 N N . GLU A 1 182 ? 2.182 -4.170 -15.589 1.00 89.56 182 GLU A N 1
ATOM 1334 C CA . GLU A 1 182 ? 2.192 -5.252 -14.608 1.00 89.56 182 GLU A CA 1
ATOM 1335 C C . GLU A 1 182 ? 3.453 -5.213 -13.739 1.00 89.56 182 GLU A C 1
ATOM 1337 O O . GLU A 1 182 ? 3.340 -5.300 -12.519 1.00 89.56 182 GLU A O 1
ATOM 1342 N N . ILE A 1 183 ? 4.629 -4.971 -14.330 1.00 93.94 183 ILE A N 1
ATOM 1343 C CA . ILE A 1 183 ? 5.893 -4.807 -13.592 1.00 93.94 183 ILE A CA 1
ATOM 1344 C C . ILE A 1 183 ? 5.843 -3.625 -12.621 1.00 93.94 183 ILE A C 1
ATOM 1346 O O . ILE A 1 183 ? 6.308 -3.759 -11.490 1.00 93.94 183 ILE A O 1
ATOM 1350 N N . ASP A 1 184 ? 5.299 -2.475 -13.029 1.00 92.75 184 ASP A N 1
ATOM 1351 C CA . ASP A 1 184 ? 5.163 -1.297 -12.163 1.00 92.75 184 ASP A CA 1
ATOM 1352 C C . ASP A 1 184 ? 4.355 -1.641 -10.909 1.00 92.75 184 ASP A C 1
ATOM 1354 O O . ASP A 1 184 ? 4.765 -1.370 -9.778 1.00 92.75 184 ASP A O 1
ATOM 1358 N N . ILE A 1 185 ? 3.203 -2.271 -11.125 1.00 88.00 185 ILE A N 1
ATOM 1359 C CA . ILE A 1 185 ? 2.240 -2.612 -10.086 1.00 88.00 185 ILE A CA 1
ATOM 1360 C C . ILE A 1 185 ? 2.774 -3.738 -9.191 1.00 88.00 185 ILE A C 1
ATOM 1362 O O . ILE A 1 185 ? 2.653 -3.665 -7.967 1.00 88.00 185 ILE A O 1
ATOM 1366 N N . ASP A 1 186 ? 3.402 -4.760 -9.763 1.00 90.69 186 ASP A N 1
ATOM 1367 C CA . ASP A 1 186 ? 3.988 -5.882 -9.031 1.00 90.69 186 ASP A CA 1
ATOM 1368 C C . ASP A 1 186 ? 5.229 -5.471 -8.224 1.00 90.69 186 ASP A C 1
ATOM 1370 O O . ASP A 1 186 ? 5.323 -5.777 -7.032 1.00 90.69 186 ASP A O 1
ATOM 1374 N N . ALA A 1 187 ? 6.150 -4.704 -8.814 1.00 92.94 187 ALA A N 1
ATOM 1375 C CA . ALA A 1 187 ? 7.293 -4.153 -8.089 1.00 92.94 187 ALA A CA 1
ATOM 1376 C C . ALA A 1 187 ? 6.846 -3.218 -6.961 1.00 92.94 187 ALA A C 1
ATOM 1378 O O . ALA A 1 187 ? 7.472 -3.191 -5.900 1.00 92.94 187 ALA A O 1
ATOM 1379 N N . TRP A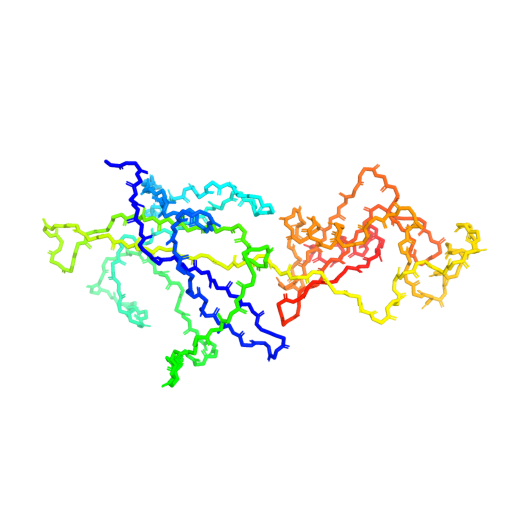 1 188 ? 5.750 -2.474 -7.149 1.00 90.56 188 TRP A N 1
ATOM 1380 C CA . TRP A 1 188 ? 5.204 -1.622 -6.096 1.00 90.56 188 TRP A CA 1
ATOM 1381 C C . TRP A 1 188 ? 4.624 -2.431 -4.934 1.00 90.56 188 TRP A C 1
ATOM 1383 O O . TRP A 1 188 ? 4.799 -2.059 -3.772 1.00 90.56 188 TRP A O 1
ATOM 1393 N N . LYS A 1 189 ? 3.959 -3.552 -5.211 1.00 83.56 189 LYS A N 1
ATOM 1394 C CA . LYS A 1 189 ? 3.370 -4.408 -4.169 1.00 83.56 189 LYS A CA 1
ATOM 1395 C C . LYS A 1 189 ? 4.418 -5.214 -3.422 1.00 83.56 189 LYS A C 1
ATOM 1397 O O . LYS A 1 189 ? 4.427 -5.226 -2.197 1.00 83.56 189 LYS A O 1
ATOM 1402 N N . ASN A 1 190 ? 5.296 -5.860 -4.179 1.00 88.31 190 ASN A N 1
ATOM 1403 C CA . ASN A 1 190 ? 6.134 -6.959 -3.709 1.00 88.31 190 ASN A CA 1
ATOM 1404 C C . ASN A 1 190 ? 7.621 -6.587 -3.635 1.00 88.31 190 ASN A C 1
ATOM 1406 O O . ASN A 1 190 ? 8.457 -7.431 -3.323 1.00 88.31 190 ASN A O 1
ATOM 1410 N N . GLY A 1 191 ? 7.969 -5.342 -3.965 1.00 90.44 191 GLY A N 1
ATOM 1411 C CA . GLY A 1 191 ? 9.331 -4.835 -3.870 1.00 90.44 191 GLY A CA 1
ATOM 1412 C C . GLY A 1 191 ? 9.737 -4.476 -2.443 1.00 90.44 191 GLY A C 1
ATOM 1413 O O . GLY A 1 191 ? 8.919 -4.120 -1.592 1.00 90.44 191 GLY A O 1
ATOM 1414 N N . GLN A 1 192 ? 11.041 -4.512 -2.205 1.00 91.44 192 GLN A N 1
ATOM 1415 C CA . GLN A 1 192 ? 11.665 -4.087 -0.962 1.00 91.44 192 GLN A CA 1
ATOM 1416 C C . GLN A 1 192 ? 11.812 -2.561 -0.938 1.00 91.44 192 GLN A C 1
ATOM 1418 O O . GLN A 1 192 ? 12.279 -1.968 -1.913 1.00 91.44 192 GLN A O 1
ATOM 1423 N N . MET A 1 193 ? 11.437 -1.925 0.176 1.00 89.12 193 MET A N 1
ATOM 1424 C CA . MET A 1 193 ? 11.640 -0.485 0.374 1.00 89.12 193 MET A CA 1
ATOM 1425 C C . MET A 1 193 ? 13.125 -0.129 0.370 1.00 89.12 193 MET A C 1
ATOM 1427 O O . MET A 1 193 ? 13.964 -0.880 0.869 1.00 89.12 193 MET A O 1
ATOM 1431 N N . THR A 1 194 ? 13.442 1.034 -0.191 1.00 89.88 194 THR A N 1
ATOM 1432 C CA . THR A 1 194 ? 14.816 1.541 -0.218 1.00 89.88 194 THR A CA 1
ATOM 1433 C C . THR A 1 194 ? 15.087 2.428 0.996 1.00 89.88 194 THR A C 1
ATOM 1435 O O . THR A 1 194 ? 14.208 3.180 1.415 1.00 89.88 194 THR A O 1
ATOM 1438 N N . ALA A 1 195 ? 16.300 2.371 1.548 1.00 84.50 195 ALA A N 1
ATOM 1439 C CA . ALA A 1 195 ? 16.694 3.213 2.680 1.00 84.50 195 ALA A CA 1
ATOM 1440 C C . ALA A 1 195 ? 16.917 4.674 2.250 1.00 84.50 195 ALA A C 1
ATOM 1442 O O . ALA A 1 195 ? 16.587 5.604 2.981 1.00 84.50 195 ALA A O 1
ATOM 1443 N N . LYS A 1 196 ? 17.428 4.884 1.028 1.00 80.38 196 LYS A N 1
ATOM 1444 C CA . LYS A 1 196 ? 17.727 6.223 0.484 1.00 80.38 196 LYS A CA 1
ATOM 1445 C C . LYS A 1 196 ? 16.508 6.985 -0.022 1.00 80.38 196 LYS A C 1
ATOM 1447 O O . LYS A 1 196 ? 16.508 8.213 -0.005 1.00 80.38 196 LYS A O 1
ATOM 1452 N N . HIS A 1 197 ? 15.500 6.273 -0.519 1.00 83.25 197 HIS A N 1
ATOM 1453 C CA . HIS A 1 197 ? 14.305 6.865 -1.113 1.00 83.25 197 HIS A CA 1
ATOM 1454 C C . HIS 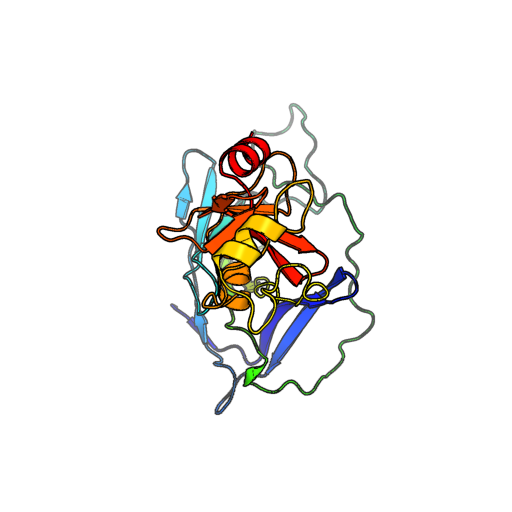A 1 197 ? 13.051 6.168 -0.559 1.00 83.25 197 HIS A C 1
ATOM 1456 O O . HIS A 1 197 ? 12.630 5.139 -1.094 1.00 83.25 197 HIS A O 1
ATOM 1462 N N . PRO A 1 198 ? 12.416 6.721 0.489 1.00 79.88 198 PRO A N 1
ATOM 1463 C CA . PRO A 1 198 ? 11.281 6.076 1.155 1.00 79.88 198 PRO A CA 1
ATOM 1464 C C . PRO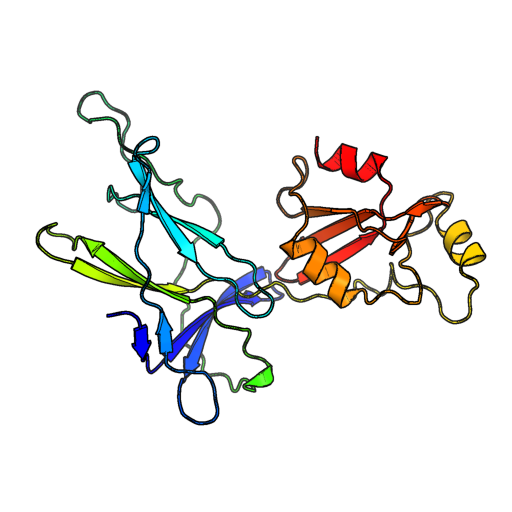 A 1 198 ? 10.082 5.771 0.241 1.00 79.88 198 PRO A C 1
ATOM 1466 O O . PRO A 1 198 ? 9.301 4.873 0.533 1.00 79.88 198 PRO A O 1
ATOM 1469 N N . THR A 1 199 ? 9.948 6.484 -0.884 1.00 83.50 199 THR A N 1
ATOM 1470 C CA . THR A 1 199 ? 8.880 6.284 -1.881 1.00 83.50 199 THR A CA 1
ATOM 1471 C C . THR A 1 199 ? 9.273 5.348 -3.028 1.00 83.50 199 THR A C 1
ATOM 1473 O O . THR A 1 199 ? 8.545 5.229 -4.015 1.00 83.50 199 THR A O 1
ATOM 1476 N N . TRP A 1 200 ? 10.451 4.720 -2.968 1.00 93.06 200 TRP A N 1
ATOM 1477 C CA . TRP A 1 200 ? 10.933 3.803 -4.000 1.00 93.06 200 TRP A CA 1
ATOM 1478 C C . TRP A 1 200 ? 10.977 2.381 -3.459 1.00 93.06 200 TRP A C 1
ATOM 1480 O O . TRP A 1 200 ? 11.242 2.146 -2.275 1.00 93.06 200 TRP A O 1
ATOM 1490 N N . LYS A 1 201 ? 10.773 1.421 -4.358 1.00 94.62 201 LYS A N 1
ATOM 1491 C CA . LYS A 1 201 ? 10.953 -0.001 -4.069 1.00 94.62 201 LYS A CA 1
ATOM 1492 C C . LYS A 1 201 ? 11.784 -0.661 -5.153 1.00 94.62 201 LYS A C 1
ATOM 1494 O O . LYS A 1 201 ? 11.730 -0.265 -6.317 1.00 94.62 201 LYS A O 1
ATOM 1499 N N . VAL A 1 202 ? 12.550 -1.674 -4.775 1.00 97.12 202 VAL A N 1
ATOM 1500 C CA . VAL A 1 202 ? 13.325 -2.501 -5.705 1.00 97.12 202 VAL A CA 1
ATOM 1501 C C . VAL A 1 202 ? 12.813 -3.932 -5.685 1.00 97.12 202 VAL A C 1
ATOM 1503 O O . VAL A 1 202 ? 12.460 -4.455 -4.630 1.00 97.12 202 VAL A O 1
ATOM 1506 N N . LYS A 1 203 ? 12.776 -4.580 -6.848 1.00 97.44 203 LYS A N 1
ATOM 1507 C CA . LYS A 1 203 ? 12.378 -5.986 -6.965 1.00 97.44 203 LYS A CA 1
ATOM 1508 C C . LYS A 1 203 ? 13.295 -6.718 -7.941 1.00 97.44 203 LYS A C 1
ATOM 1510 O O . LYS A 1 203 ? 13.660 -6.167 -8.981 1.00 97.44 203 LYS A O 1
ATOM 1515 N N . LYS A 1 204 ? 13.657 -7.954 -7.587 1.00 98.06 204 LYS A N 1
ATOM 1516 C CA . LYS A 1 204 ? 14.315 -8.916 -8.474 1.00 98.06 204 LYS A CA 1
ATOM 1517 C C . LYS A 1 204 ? 13.270 -9.878 -9.038 1.00 98.06 204 LYS A C 1
ATOM 1519 O O . LYS A 1 204 ? 12.441 -10.379 -8.283 1.00 98.06 204 LYS A O 1
ATOM 1524 N N . TYR A 1 205 ? 13.360 -10.157 -10.330 1.00 97.56 205 TYR A N 1
ATOM 1525 C CA . TYR A 1 205 ? 12.587 -11.181 -11.026 1.00 97.56 205 TYR A CA 1
ATOM 1526 C C . TYR A 1 205 ? 13.442 -12.428 -11.290 1.00 97.56 205 TYR A C 1
ATOM 1528 O O . TYR A 1 205 ? 14.671 -12.401 -11.197 1.00 97.56 205 TYR A O 1
ATOM 1536 N N . ASP A 1 206 ? 12.790 -13.541 -11.597 1.00 96.88 206 ASP A N 1
ATOM 1537 C CA . ASP A 1 206 ? 13.426 -14.814 -11.957 1.00 96.88 206 ASP A CA 1
ATOM 1538 C C . ASP A 1 206 ? 13.902 -14.861 -13.420 1.00 96.88 206 ASP A C 1
ATOM 1540 O O . ASP A 1 206 ? 14.728 -15.698 -13.780 1.00 96.88 206 ASP A O 1
ATOM 1544 N N . HIS A 1 207 ? 13.465 -13.911 -14.246 1.00 96.56 207 HIS A N 1
ATOM 1545 C CA . HIS A 1 207 ? 13.819 -13.771 -15.656 1.00 96.56 207 HIS A CA 1
ATOM 1546 C C . HIS A 1 207 ? 14.383 -12.375 -15.971 1.00 96.56 207 HIS A C 1
ATOM 1548 O O . HIS A 1 207 ? 14.321 -11.450 -15.158 1.00 96.56 207 HIS A O 1
ATOM 1554 N N . VAL A 1 208 ? 14.987 -12.223 -17.154 1.00 97.75 208 VAL A N 1
ATOM 1555 C CA . VAL A 1 208 ? 15.488 -10.929 -17.646 1.00 97.75 208 VAL A CA 1
ATOM 1556 C C . VAL A 1 208 ? 14.304 -10.028 -17.989 1.00 97.75 208 VAL A C 1
ATOM 1558 O O . VAL A 1 208 ? 13.542 -10.335 -18.903 1.00 97.75 208 VAL A O 1
ATOM 1561 N N . ILE A 1 209 ? 14.181 -8.898 -17.290 1.00 97.31 209 ILE A N 1
ATOM 1562 C CA . ILE A 1 209 ? 13.084 -7.934 -17.487 1.00 97.31 209 ILE A CA 1
ATOM 1563 C C . ILE A 1 209 ? 13.479 -6.758 -18.379 1.00 97.31 209 ILE A C 1
ATOM 1565 O O . ILE A 1 209 ? 12.628 -6.024 -18.883 1.00 97.31 209 ILE A O 1
ATOM 1569 N N . GLY A 1 210 ? 14.776 -6.541 -18.585 1.00 97.88 210 GLY A N 1
ATOM 1570 C CA . GLY A 1 210 ? 15.253 -5.366 -19.292 1.00 97.88 210 GLY A CA 1
ATOM 1571 C C . GLY A 1 210 ? 16.767 -5.271 -19.357 1.00 97.88 210 GLY A C 1
ATOM 1572 O O . GLY A 1 210 ? 17.485 -6.229 -19.081 1.00 97.88 210 GLY A O 1
ATOM 1573 N N . ALA A 1 211 ? 17.244 -4.088 -19.726 1.00 98.31 211 ALA A N 1
ATOM 1574 C CA . ALA A 1 211 ? 18.650 -3.766 -19.865 1.00 98.31 211 ALA A CA 1
ATOM 1575 C C . ALA A 1 211 ? 18.983 -2.422 -19.211 1.00 98.31 211 ALA A C 1
ATOM 1577 O O . ALA A 1 211 ? 18.204 -1.463 -19.269 1.00 98.31 211 ALA A O 1
ATOM 1578 N N . TYR A 1 212 ? 20.162 -2.362 -18.600 1.00 98.25 212 TYR A N 1
ATOM 1579 C CA . TYR A 1 212 ? 20.727 -1.186 -17.953 1.00 98.25 212 TYR A CA 1
ATOM 1580 C C . TYR A 1 212 ? 22.248 -1.187 -18.133 1.00 98.25 212 TYR A C 1
ATOM 1582 O O . TYR A 1 212 ? 22.900 -2.201 -17.882 1.00 98.25 212 TYR A O 1
ATOM 1590 N N . ALA A 1 213 ? 22.826 -0.047 -18.523 1.00 97.00 213 ALA A N 1
ATOM 1591 C CA . ALA A 1 213 ? 24.274 0.130 -18.675 1.00 97.00 213 ALA A CA 1
ATOM 1592 C C . ALA A 1 213 ? 24.948 -0.929 -19.575 1.00 97.00 213 ALA A C 1
ATOM 1594 O O . ALA A 1 213 ? 26.042 -1.408 -19.279 1.00 97.00 213 ALA A O 1
ATOM 1595 N N . GLY A 1 214 ? 24.289 -1.307 -20.674 1.00 97.38 214 GLY A N 1
ATOM 1596 C CA . GLY A 1 214 ? 24.820 -2.257 -21.654 1.00 97.38 214 GLY A CA 1
ATOM 1597 C C . GLY A 1 214 ? 24.677 -3.725 -21.256 1.00 97.38 214 GLY A C 1
ATOM 1598 O O . GLY A 1 214 ? 25.263 -4.584 -21.908 1.00 97.38 214 GLY A O 1
ATOM 1599 N N . LYS A 1 215 ? 23.944 -4.0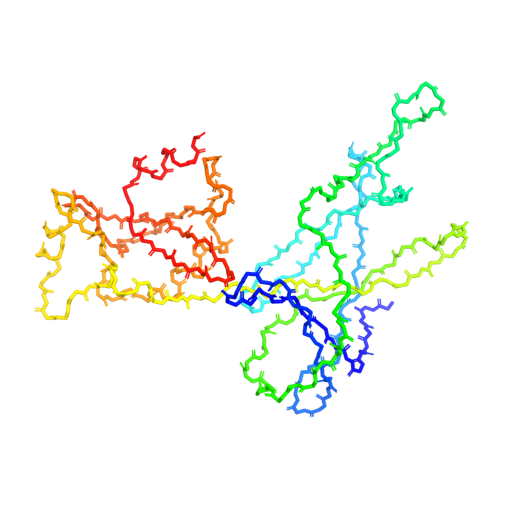30 -20.179 1.00 98.00 215 LYS A N 1
ATOM 1600 C CA . LYS A 1 215 ? 23.766 -5.395 -19.673 1.00 98.00 215 LYS A CA 1
ATOM 1601 C C . LYS A 1 215 ? 22.301 -5.699 -19.431 1.00 98.00 215 LYS A C 1
ATOM 1603 O O . LYS A 1 215 ? 21.541 -4.835 -18.996 1.00 98.00 215 LYS A O 1
ATOM 1608 N N . GLU A 1 216 ? 21.928 -6.945 -19.678 1.00 98.38 216 GLU A N 1
ATOM 1609 C CA . GLU A 1 216 ? 20.646 -7.481 -19.240 1.00 98.38 216 GLU A CA 1
ATOM 1610 C C . GLU A 1 216 ? 20.530 -7.432 -17.714 1.00 98.38 216 GLU A C 1
ATOM 1612 O O . GLU A 1 216 ? 21.522 -7.517 -16.984 1.00 98.38 216 GLU A O 1
ATOM 1617 N N . THR A 1 217 ? 19.306 -7.289 -17.221 1.00 98.38 217 THR A N 1
ATOM 1618 C CA . THR A 1 217 ? 19.029 -7.268 -15.792 1.00 98.38 217 THR A CA 1
ATOM 1619 C C . THR A 1 217 ? 17.679 -7.886 -15.458 1.00 98.38 217 THR A C 1
ATOM 1621 O O . THR A 1 217 ? 16.715 -7.821 -16.222 1.00 98.38 217 THR A O 1
ATOM 1624 N N . GLN A 1 218 ? 17.632 -8.468 -14.265 1.00 98.44 218 GLN A N 1
ATOM 1625 C CA . GLN A 1 218 ? 16.433 -8.989 -13.614 1.00 98.44 218 GLN A CA 1
ATOM 1626 C C . GLN A 1 218 ? 15.897 -8.018 -12.549 1.00 98.44 218 GLN A C 1
ATOM 1628 O O . GLN A 1 218 ? 14.953 -8.337 -11.834 1.00 98.44 218 GLN A O 1
ATOM 1633 N N . TRP A 1 219 ? 16.537 -6.859 -12.379 1.00 98.44 219 TRP A N 1
ATOM 1634 C CA . TRP A 1 219 ? 16.226 -5.910 -11.317 1.00 98.44 219 TRP A CA 1
ATOM 1635 C C . TRP A 1 219 ? 15.512 -4.683 -11.859 1.00 98.44 219 TRP A C 1
ATOM 1637 O O . TRP A 1 219 ? 15.948 -4.070 -12.836 1.00 98.44 219 TRP A O 1
ATOM 1647 N N . VAL A 1 220 ? 14.459 -4.281 -11.157 1.00 97.81 220 VAL A N 1
ATOM 1648 C CA . VAL A 1 220 ? 13.726 -3.044 -11.415 1.00 97.81 220 VAL A CA 1
ATOM 1649 C C . VAL A 1 220 ? 13.710 -2.179 -10.159 1.00 97.81 220 VAL A C 1
ATOM 1651 O O . VAL A 1 220 ? 13.711 -2.689 -9.035 1.00 97.81 220 VAL A O 1
ATOM 1654 N N . VAL A 1 221 ? 13.662 -0.864 -10.352 1.00 97.06 221 VAL A N 1
ATOM 1655 C CA . VAL A 1 221 ? 13.216 0.078 -9.323 1.00 97.06 221 VAL A CA 1
ATOM 1656 C C . VAL A 1 221 ? 11.907 0.700 -9.771 1.00 97.06 221 VAL A C 1
ATOM 1658 O O . VAL A 1 221 ? 11.795 1.158 -10.908 1.00 97.06 221 VAL A O 1
ATOM 1661 N N . VAL A 1 222 ? 10.933 0.733 -8.873 1.00 94.50 222 VAL A N 1
ATOM 1662 C CA . VAL A 1 222 ? 9.672 1.449 -9.047 1.00 94.50 222 VAL A CA 1
ATOM 1663 C C . VAL A 1 222 ? 9.664 2.676 -8.150 1.00 94.50 222 VAL A C 1
ATOM 1665 O O . VAL A 1 222 ? 10.162 2.646 -7.020 1.00 94.50 222 VAL A O 1
ATOM 1668 N N . LYS A 1 223 ? 9.118 3.767 -8.677 1.00 91.94 223 LYS A N 1
ATOM 1669 C CA . LYS A 1 223 ? 8.984 5.042 -7.982 1.00 91.94 223 LYS A CA 1
ATOM 1670 C C . LYS A 1 223 ? 7.524 5.427 -7.949 1.00 91.94 223 LYS A C 1
ATOM 1672 O O . LYS A 1 223 ? 6.872 5.370 -8.990 1.00 91.94 223 LYS A O 1
ATOM 1677 N N . GLU A 1 224 ? 7.058 5.863 -6.791 1.00 86.31 224 GLU A N 1
ATOM 1678 C CA . GLU A 1 224 ? 5.769 6.528 -6.657 1.00 86.31 224 GLU A CA 1
ATOM 1679 C C . GLU A 1 224 ? 5.975 8.045 -6.576 1.00 86.31 224 GLU A C 1
ATOM 1681 O O . GLU A 1 224 ? 6.923 8.537 -5.954 1.00 86.31 224 GLU A O 1
ATOM 1686 N N . SER A 1 225 ? 5.123 8.771 -7.292 1.00 79.50 225 SER A N 1
ATOM 1687 C CA . SER A 1 225 ? 5.002 10.222 -7.213 1.00 79.50 225 SER A CA 1
ATOM 1688 C C . SER A 1 225 ? 3.572 10.596 -7.573 1.00 79.50 225 SER A C 1
ATOM 1690 O O . SER A 1 225 ? 3.118 10.229 -8.650 1.00 79.50 225 SER A O 1
ATOM 1692 N N . GLN A 1 226 ? 2.886 11.361 -6.724 1.00 73.81 226 GLN A N 1
ATOM 1693 C CA . GLN A 1 226 ? 1.536 11.884 -6.997 1.00 73.81 226 GLN A CA 1
ATOM 1694 C C . GLN A 1 226 ? 0.507 10.796 -7.371 1.00 73.81 226 GLN A C 1
ATOM 1696 O O . GLN A 1 226 ? -0.317 10.977 -8.265 1.00 73.81 226 GLN A O 1
ATOM 1701 N N . GLY A 1 227 ? 0.562 9.635 -6.721 1.00 72.44 227 GLY A N 1
ATOM 1702 C CA . GLY A 1 227 ? -0.409 8.555 -6.908 1.00 72.44 227 GLY A CA 1
ATOM 1703 C C . GLY A 1 227 ? -0.150 7.672 -8.115 1.00 72.44 227 GLY A C 1
ATOM 1704 O O . GLY A 1 227 ? -0.928 6.749 -8.381 1.00 72.44 227 GLY A O 1
ATOM 1705 N N . VAL A 1 228 ? 0.932 7.935 -8.845 1.00 82.88 228 VAL A N 1
ATOM 1706 C CA . VAL A 1 228 ? 1.315 7.156 -10.012 1.00 82.88 228 VAL A CA 1
ATOM 1707 C C . VAL A 1 228 ? 2.653 6.479 -9.795 1.00 82.88 228 VAL A C 1
ATOM 1709 O O . VAL A 1 228 ? 3.586 7.046 -9.221 1.00 82.88 228 VAL A O 1
ATOM 1712 N N . VAL A 1 229 ? 2.746 5.248 -10.280 1.00 88.31 229 VAL A N 1
ATOM 1713 C CA . VAL A 1 229 ? 3.981 4.477 -10.290 1.00 88.31 229 VAL A CA 1
ATOM 1714 C C . VAL A 1 229 ? 4.525 4.357 -11.699 1.00 88.31 229 VAL A C 1
ATOM 1716 O O . VAL A 1 229 ? 3.787 4.231 -12.674 1.00 88.31 229 VAL A O 1
ATOM 1719 N N . HIS A 1 230 ? 5.844 4.410 -11.792 1.00 92.25 230 HIS A N 1
ATOM 1720 C CA . HIS A 1 230 ? 6.578 4.022 -12.984 1.00 92.25 230 HIS A CA 1
ATOM 1721 C C . HIS A 1 230 ? 7.887 3.377 -12.554 1.00 92.25 230 HIS A C 1
ATOM 1723 O O . HIS A 1 230 ? 8.510 3.776 -11.561 1.00 92.25 230 HIS A O 1
ATOM 1729 N N . SER A 1 231 ? 8.323 2.383 -13.309 1.00 94.44 231 SER A N 1
ATOM 1730 C CA . SER A 1 231 ? 9.539 1.646 -13.019 1.00 94.44 231 SER A CA 1
ATOM 1731 C C . SER A 1 231 ? 10.552 1.739 -14.153 1.00 94.44 231 SER A C 1
ATOM 1733 O O . SER A 1 231 ? 10.263 2.186 -15.267 1.00 94.44 231 SER A O 1
ATOM 1735 N N . HIS A 1 232 ? 11.798 1.389 -13.845 1.00 96.12 232 HIS A N 1
ATOM 1736 C CA . HIS A 1 232 ? 12.823 1.188 -14.861 1.00 96.12 232 HIS A CA 1
ATOM 1737 C C . HIS A 1 232 ? 13.833 0.116 -14.442 1.00 96.12 232 HIS A C 1
ATOM 1739 O O . HIS A 1 232 ? 14.101 -0.041 -13.244 1.00 96.12 232 HIS A O 1
ATOM 1745 N N . PRO A 1 233 ? 14.426 -0.605 -15.414 1.00 97.94 233 PRO A N 1
ATOM 1746 C CA . PRO A 1 233 ? 15.472 -1.580 -15.134 1.00 97.94 233 PRO A CA 1
ATOM 1747 C C . PRO A 1 233 ? 16.709 -0.919 -14.524 1.00 97.94 233 PRO A C 1
ATOM 1749 O O . PRO A 1 233 ? 17.101 0.181 -14.922 1.00 97.94 233 PRO A O 1
ATOM 1752 N N . ILE A 1 234 ? 17.348 -1.611 -13.586 1.00 97.88 234 ILE A N 1
ATOM 1753 C CA . ILE A 1 234 ? 18.581 -1.182 -12.911 1.00 97.88 234 ILE A CA 1
ATOM 1754 C C . ILE A 1 234 ? 19.542 -2.361 -12.760 1.00 97.88 234 ILE A C 1
ATOM 1756 O O . ILE A 1 234 ? 19.139 -3.509 -12.900 1.00 97.88 234 ILE A O 1
ATOM 1760 N N . SER A 1 235 ? 20.816 -2.115 -12.457 1.00 97.38 235 SER A N 1
ATOM 1761 C CA . SER A 1 235 ? 21.746 -3.201 -12.119 1.00 97.38 235 SER A CA 1
ATOM 1762 C C . SER A 1 235 ? 21.508 -3.739 -10.702 1.00 97.38 235 SER A C 1
ATOM 1764 O O . SER A 1 235 ? 21.006 -3.030 -9.829 1.00 97.38 235 SER A O 1
ATOM 1766 N N . GLU A 1 236 ? 21.950 -4.972 -10.435 1.00 96.94 236 GLU A N 1
ATOM 1767 C CA . GLU A 1 236 ? 21.959 -5.537 -9.076 1.00 96.94 236 GLU A CA 1
ATOM 1768 C C . GLU A 1 236 ? 22.762 -4.663 -8.103 1.00 96.94 236 GLU A C 1
ATOM 1770 O O . GLU A 1 236 ? 22.342 -4.433 -6.970 1.00 96.94 236 GLU A O 1
ATOM 1775 N N . GLN A 1 237 ? 23.906 -4.133 -8.550 1.00 96.50 237 GLN A N 1
ATOM 1776 C CA . GLN A 1 237 ? 24.700 -3.202 -7.752 1.00 96.50 237 GLN A CA 1
ATOM 1777 C C . GLN A 1 237 ? 23.873 -1.971 -7.373 1.00 96.50 237 GLN A C 1
ATOM 1779 O O . GLN A 1 237 ? 23.872 -1.574 -6.209 1.00 96.50 237 GLN A O 1
ATOM 1784 N N . LYS A 1 238 ? 23.116 -1.406 -8.322 1.00 95.62 238 LYS A N 1
ATOM 1785 C CA . LYS A 1 238 ? 22.278 -0.238 -8.057 1.00 95.62 238 LYS A CA 1
ATOM 1786 C C . LYS A 1 238 ? 21.124 -0.559 -7.110 1.00 95.62 238 LYS A C 1
ATOM 1788 O O . LYS A 1 238 ? 20.816 0.244 -6.236 1.00 95.62 238 LYS A O 1
ATOM 1793 N N . ALA A 1 239 ? 20.536 -1.749 -7.226 1.00 95.56 239 ALA A N 1
ATOM 1794 C CA . ALA A 1 239 ? 19.514 -2.212 -6.293 1.00 95.56 239 ALA A CA 1
ATOM 1795 C C . ALA A 1 239 ? 20.081 -2.312 -4.869 1.00 95.56 239 ALA A C 1
ATOM 1797 O O . ALA A 1 239 ? 19.500 -1.769 -3.931 1.00 95.56 239 ALA A O 1
ATOM 1798 N N . LYS A 1 240 ? 21.263 -2.922 -4.713 1.00 94.44 240 LYS A N 1
ATOM 1799 C CA . LYS A 1 240 ? 21.979 -2.992 -3.428 1.00 94.44 240 LYS A CA 1
ATOM 1800 C C . LYS A 1 240 ? 22.327 -1.608 -2.885 1.00 94.44 240 LYS A C 1
ATOM 1802 O O . LYS A 1 240 ? 22.226 -1.396 -1.685 1.00 94.44 240 LYS A O 1
ATOM 1807 N N . GLU A 1 241 ? 22.706 -0.661 -3.741 1.00 94.25 241 GLU A N 1
ATOM 1808 C CA . GLU A 1 241 ? 22.958 0.729 -3.339 1.00 94.25 241 GLU A CA 1
ATOM 1809 C C . GLU A 1 241 ? 21.714 1.451 -2.819 1.00 94.25 241 GLU A C 1
ATOM 1811 O O . GLU A 1 241 ? 21.878 2.375 -2.028 1.00 94.25 241 GLU A O 1
ATOM 1816 N N . TYR A 1 242 ? 20.513 1.092 -3.278 1.00 93.62 242 TYR A N 1
ATOM 1817 C CA . TYR A 1 242 ? 19.260 1.668 -2.786 1.00 93.62 242 TYR A CA 1
ATOM 1818 C C . TYR A 1 242 ? 18.793 1.024 -1.477 1.00 93.62 242 TYR A C 1
ATOM 1820 O O . TYR A 1 242 ? 18.206 1.700 -0.634 1.00 93.62 242 TYR A O 1
ATOM 1828 N N . MET A 1 243 ? 19.049 -0.272 -1.298 1.00 87.50 243 MET A N 1
ATOM 1829 C CA . MET A 1 243 ? 18.673 -1.003 -0.081 1.00 87.50 243 MET A CA 1
ATOM 1830 C C . MET A 1 243 ? 19.575 -0.697 1.126 1.00 87.50 243 MET A C 1
ATOM 1832 O O . MET A 1 243 ? 19.172 -0.985 2.247 1.00 87.50 243 MET A O 1
ATOM 1836 N N . LYS A 1 244 ? 20.772 -0.143 0.894 1.00 83.75 244 LYS A N 1
ATOM 1837 C CA . LYS A 1 244 ? 21.682 0.379 1.925 1.00 83.75 244 LYS A CA 1
ATOM 1838 C C . LYS A 1 244 ? 21.352 1.822 2.272 1.00 83.75 244 LYS A C 1
ATOM 1840 O O . LYS A 1 244 ? 21.347 2.124 3.478 1.00 83.75 244 LYS A O 1
#

pLDDT: mean 90.04, std 7.32, range [68.12, 98.5]

Foldseek 3Di:
DFKDFAQKDWAWAQALVRDIDIDIDGDDPPAHGRIATEWEFDQDPVQRWTWTWQPADVLAHIDIDTHFLDDDDLDWDDPDPVDDDGDTDDHDDDDDDDDDPDDDDDDDDRVRDATWRKHWYWHQDPVSPDIDIDIDTYHDAFFEDCPVCQQEQDPPDDQLVQLQQQAPVHGKHFDNPDDQRCVQSCQQRPFDAFPVARQKGKDFDPDFGTHHNSDTGRMKMWGDDRRYIGIGDDHPVVNVVRND

Organism: NCBI:txid2058152

InterPro domains:
  IPR016128 Pyosin/cloacin translocation domain [PF06958] (1-137)
  IPR036302 Pyosin/cloacin translocation domain superfamily [SSF69369] (3-151)

Radius of gyration: 22.41 Å; chains: 1; bounding box: 55×37×71 Å